Protein AF-A0A662UZA3-F1 (afdb_monomer_lite)

Foldseek 3Di:
DDPPPPPPPQFWKKKKWKFFDDPCLVVQLVVLCVVLVWDFPDKDWDDDPRMIIMITTTGHPDDSPCSQVSNCPRPGTDGMDIDTQLRCLLVVLVVCLVPLLCLLVVLVVDQLVSVLSSVVNHDLVSCLSNLVNDDLCRNLNNLLVHDLVVLASNLVRDDLLSPLSSLVNDDLVSSVSSLVSHDPVSSVSNVVNHPPPSPDD

Secondary structure (DSSP, 8-state):
-----------EEEEEEEEE--TTHHHHHHHHHHHTT-EEEEEEEEEETTEEEEEEEEE-SS--TTHHHHHHTSTTEEEEEEEEGGGHHHHHHHHHHH-GGGHHHHHHHS-HHHHHHHHHHS-HHHHHHHHHHS-HHHHHHHHTTS-HHHHHHHHHHS-HHHHHHHHHTS-HHHHHHHHHHS-HHHHHHHHHHS-TTSS--

Radius of gyration: 20.27 Å; chains: 1; bounding box: 47×44×59 Å

pLDDT: mean 90.91, std 14.93, range [34.0, 98.56]

Structure (mmCIF, N/CA/C/O backbone):
data_AF-A0A662UZA3-F1
#
_entry.id   AF-A0A662UZA3-F1
#
loop_
_atom_site.group_PDB
_atom_site.id
_atom_site.type_symbol
_atom_site.label_atom_id
_atom_site.label_alt_id
_atom_site.label_comp_id
_atom_site.label_asym_id
_atom_site.label_entity_id
_atom_site.label_seq_id
_atom_site.pdbx_PDB_ins_code
_atom_site.Cartn_x
_atom_site.Cartn_y
_atom_site.Cartn_z
_atom_site.occupancy
_atom_site.B_iso_or_equiv
_atom_site.auth_seq_id
_atom_site.auth_comp_id
_atom_site.auth_asym_id
_atom_site.auth_atom_id
_atom_site.pdbx_PDB_model_num
ATOM 1 N N . MET A 1 1 ? -19.576 -32.100 -10.210 1.00 35.19 1 MET A N 1
ATOM 2 C CA . MET A 1 1 ? -20.139 -30.925 -9.508 1.00 35.19 1 MET A CA 1
ATOM 3 C C . MET A 1 1 ? -18.999 -30.091 -8.938 1.00 35.19 1 MET A C 1
ATOM 5 O O . MET A 1 1 ? -18.703 -30.190 -7.755 1.00 35.19 1 MET A O 1
ATOM 9 N N . SER A 1 2 ? -18.315 -29.324 -9.792 1.00 34.00 2 SER A N 1
ATOM 10 C CA . SER A 1 2 ? -17.293 -28.378 -9.337 1.00 34.00 2 SER A CA 1
ATOM 11 C C . SER A 1 2 ? -17.997 -27.067 -9.010 1.00 34.00 2 SER A C 1
ATOM 13 O O . SER A 1 2 ? -18.560 -26.431 -9.899 1.00 34.00 2 SER A O 1
ATOM 15 N N . ALA A 1 3 ? -18.056 -26.726 -7.724 1.00 36.00 3 ALA A N 1
ATOM 16 C CA . ALA A 1 3 ? -18.595 -25.458 -7.268 1.00 36.00 3 ALA A CA 1
ATOM 17 C C . ALA A 1 3 ? -17.627 -24.351 -7.692 1.00 36.00 3 ALA A C 1
ATOM 19 O O . ALA A 1 3 ? -16.611 -24.100 -7.044 1.00 36.00 3 ALA A O 1
ATOM 20 N N . GLN A 1 4 ? -17.961 -23.700 -8.800 1.00 36.22 4 GLN A N 1
ATOM 21 C CA . GLN A 1 4 ? -17.443 -22.397 -9.171 1.00 36.22 4 GLN A CA 1
ATOM 22 C C . GLN A 1 4 ? -17.918 -21.425 -8.089 1.00 36.22 4 GLN A C 1
ATOM 24 O O . GLN A 1 4 ? -19.009 -20.868 -8.166 1.00 36.22 4 GLN A O 1
ATOM 29 N N . ARG A 1 5 ? -17.137 -21.319 -7.006 1.00 34.56 5 ARG A N 1
ATOM 30 C CA . ARG A 1 5 ? -17.284 -20.256 -6.015 1.00 34.56 5 ARG A CA 1
ATOM 31 C C . ARG A 1 5 ? -17.040 -18.962 -6.769 1.00 34.56 5 ARG A C 1
ATOM 33 O O . ARG A 1 5 ? -15.898 -18.592 -7.027 1.00 34.56 5 ARG A O 1
ATOM 40 N N . SER A 1 6 ? -18.129 -18.327 -7.171 1.00 34.41 6 SER A N 1
ATOM 41 C CA . SER A 1 6 ? -18.184 -16.929 -7.548 1.00 34.41 6 SER A CA 1
ATOM 42 C C . SER A 1 6 ? -17.396 -16.173 -6.482 1.00 34.41 6 SER A C 1
ATOM 44 O O . SER A 1 6 ? -17.823 -16.104 -5.330 1.00 34.41 6 SER A O 1
ATOM 46 N N . ARG A 1 7 ? -16.199 -15.689 -6.831 1.00 37.34 7 ARG A N 1
ATOM 47 C CA . ARG A 1 7 ? -15.510 -14.675 -6.038 1.00 37.34 7 ARG A CA 1
ATOM 48 C C . ARG A 1 7 ? -16.437 -13.469 -6.067 1.00 37.34 7 ARG A C 1
ATOM 50 O O . ARG A 1 7 ? -16.430 -12.708 -7.028 1.00 37.34 7 ARG A O 1
ATOM 57 N N . VAL A 1 8 ? -17.287 -13.345 -5.052 1.00 41.88 8 VAL A N 1
ATOM 58 C CA . VAL A 1 8 ? -17.746 -12.029 -4.622 1.00 41.88 8 VAL A CA 1
ATOM 59 C C . VAL A 1 8 ? -16.452 -11.242 -4.460 1.00 41.88 8 VAL A C 1
ATOM 61 O O . VAL A 1 8 ? -15.553 -11.708 -3.760 1.00 41.88 8 VAL A O 1
ATOM 64 N N . LEU A 1 9 ? -16.287 -10.172 -5.236 1.00 44.41 9 LEU A N 1
ATOM 65 C CA . LEU A 1 9 ? -15.156 -9.263 -5.092 1.00 44.41 9 LEU A CA 1
ATOM 66 C C . LEU A 1 9 ? -15.134 -8.869 -3.614 1.00 44.41 9 LEU A C 1
ATOM 68 O O . LEU A 1 9 ? -16.062 -8.201 -3.167 1.00 44.41 9 LEU A O 1
ATOM 72 N N . SER A 1 10 ? -14.175 -9.382 -2.839 1.00 51.41 10 SER A N 1
ATOM 73 C CA . SER A 1 10 ? -14.043 -9.022 -1.430 1.00 51.41 10 SER A CA 1
ATOM 74 C C . SER A 1 10 ? -13.838 -7.514 -1.384 1.00 51.41 10 SER A C 1
ATOM 76 O O . SER A 1 10 ? -12.816 -7.010 -1.850 1.00 51.41 10 SER A O 1
ATOM 78 N N . VAL A 1 11 ? -14.850 -6.785 -0.919 1.00 67.06 11 VAL A N 1
ATOM 79 C CA . VAL A 1 11 ? -14.777 -5.335 -0.774 1.00 67.06 11 VAL A CA 1
ATOM 80 C C . VAL A 1 11 ? -14.027 -5.087 0.524 1.00 67.06 11 VAL A C 1
ATOM 82 O O . VAL A 1 11 ? -14.607 -5.135 1.606 1.00 67.06 11 VAL A O 1
ATOM 85 N N . TYR A 1 12 ? -12.719 -4.873 0.419 1.00 87.38 12 TYR A N 1
ATOM 86 C CA . TYR A 1 12 ? -11.931 -4.432 1.559 1.00 87.38 12 TYR A CA 1
ATOM 87 C C . TYR A 1 12 ? -12.336 -3.007 1.940 1.00 87.38 12 TYR A C 1
ATOM 89 O O . TYR A 1 12 ? -12.462 -2.128 1.084 1.00 87.38 12 TYR A O 1
ATOM 97 N N . ILE A 1 13 ? -12.527 -2.788 3.236 1.00 92.00 13 ILE A N 1
ATOM 98 C CA . ILE A 1 13 ? -12.872 -1.492 3.813 1.00 92.00 13 ILE A CA 1
ATOM 99 C C . ILE A 1 13 ? -11.686 -1.018 4.642 1.00 92.00 13 ILE A C 1
ATOM 101 O O . ILE A 1 13 ? -11.171 -1.753 5.488 1.00 92.00 13 ILE A O 1
ATOM 105 N N . ALA A 1 14 ? -11.243 0.206 4.376 1.00 94.94 14 ALA A N 1
ATOM 106 C CA . ALA A 1 14 ? -10.257 0.896 5.185 1.00 94.94 14 ALA A CA 1
ATOM 107 C C . ALA A 1 14 ? -10.983 1.625 6.319 1.00 94.94 14 ALA A C 1
ATOM 109 O O . ALA A 1 14 ? -11.805 2.503 6.071 1.00 94.94 14 ALA A O 1
ATOM 110 N N . LEU A 1 15 ? -10.681 1.246 7.556 1.00 96.62 15 LEU A N 1
ATOM 111 C CA . LEU A 1 15 ? -11.154 1.926 8.753 1.00 96.62 15 LEU A CA 1
ATOM 112 C C . LEU A 1 15 ? -9.986 2.670 9.375 1.00 96.62 15 LEU A C 1
ATOM 114 O O . LEU A 1 15 ? -9.016 2.049 9.811 1.00 96.62 15 LEU A O 1
ATOM 118 N N . LEU A 1 16 ? -10.092 3.982 9.452 1.00 97.44 16 LEU A N 1
ATOM 119 C CA . LEU A 1 16 ? -9.174 4.796 10.223 1.00 97.44 16 LEU A CA 1
ATOM 120 C C . LEU A 1 16 ? -9.843 5.144 11.543 1.00 97.44 16 LEU A C 1
ATOM 122 O O . LEU A 1 16 ? -10.958 5.643 11.564 1.00 97.44 16 LEU A O 1
ATOM 126 N N . VAL A 1 17 ? -9.163 4.867 12.646 1.00 98.06 17 VAL A N 1
ATOM 127 C CA . VAL A 1 17 ? -9.638 5.175 13.992 1.00 98.06 17 VAL A CA 1
ATOM 128 C C . VAL A 1 17 ? -8.589 6.026 14.683 1.00 98.06 17 VAL A C 1
ATOM 130 O O . VAL A 1 17 ? -7.435 5.602 14.821 1.00 98.06 17 VAL A O 1
ATOM 133 N N . ARG A 1 18 ? -8.988 7.212 15.145 1.00 98.06 18 ARG A N 1
ATOM 134 C CA . ARG A 1 18 ? -8.138 8.095 15.947 1.00 98.06 18 ARG A CA 1
ATOM 135 C C . ARG A 1 18 ? -8.782 8.425 17.282 1.00 98.06 18 ARG A C 1
ATOM 137 O O . ARG A 1 18 ? -10.003 8.450 17.429 1.00 98.06 18 ARG A O 1
ATOM 144 N N . GLY A 1 19 ? -7.941 8.700 18.269 1.00 97.62 19 GLY A N 1
ATOM 145 C CA . GLY A 1 19 ? -8.413 9.165 19.562 1.00 97.62 19 GLY A CA 1
ATOM 146 C C . GLY A 1 19 ? -7.329 9.192 20.623 1.00 97.62 19 GLY A C 1
ATOM 147 O O . GLY A 1 19 ? -6.137 9.209 20.317 1.00 97.62 19 GLY A O 1
ATOM 148 N N . ARG A 1 20 ? -7.747 9.211 21.884 1.00 97.62 20 ARG A N 1
ATOM 149 C CA . ARG A 1 20 ? -6.859 9.261 23.043 1.00 97.62 20 ARG A CA 1
ATOM 150 C C . ARG A 1 20 ? -6.205 7.902 23.262 1.00 97.62 20 ARG A C 1
ATOM 152 O O . ARG A 1 20 ? -6.898 6.904 23.463 1.00 97.62 20 ARG A O 1
ATOM 159 N N . ASP A 1 21 ? -4.877 7.868 23.266 1.00 97.12 21 ASP A N 1
ATOM 160 C CA . ASP A 1 21 ? -4.135 6.642 23.533 1.00 97.12 21 ASP A CA 1
ATOM 161 C C . ASP A 1 21 ? -4.395 6.163 24.967 1.00 97.12 21 ASP A C 1
ATOM 163 O O . ASP A 1 21 ? -4.295 6.923 25.937 1.00 97.12 21 ASP A O 1
ATOM 167 N N . ARG A 1 22 ? -4.774 4.890 25.098 1.00 96.75 22 ARG A N 1
ATOM 168 C CA . ARG A 1 22 ? -5.009 4.245 26.390 1.00 96.75 22 ARG A CA 1
ATOM 169 C C . ARG A 1 22 ? -4.784 2.736 26.311 1.00 96.75 22 ARG A C 1
ATOM 171 O O . ARG A 1 22 ? -5.049 2.118 25.273 1.00 96.75 22 ARG A O 1
ATOM 178 N N . PRO A 1 23 ? -4.417 2.096 27.437 1.00 96.31 23 PRO A N 1
ATOM 179 C CA . PRO A 1 23 ? -4.373 0.645 27.518 1.00 96.31 23 PRO A CA 1
ATOM 180 C C . PRO A 1 23 ? -5.688 0.006 27.053 1.00 96.31 23 PRO A C 1
ATOM 182 O O . PRO A 1 23 ? -6.780 0.375 27.493 1.00 96.31 23 PRO A O 1
ATOM 185 N N . GLY A 1 24 ? -5.573 -0.967 26.149 1.00 95.69 24 GLY A N 1
ATOM 186 C CA . GLY A 1 24 ? -6.705 -1.734 25.632 1.00 95.69 24 GLY A CA 1
ATOM 187 C C . GLY A 1 24 ? -7.468 -1.099 24.468 1.00 95.69 24 GLY A C 1
ATOM 188 O O . GLY A 1 24 ? -8.308 -1.797 23.913 1.00 95.69 24 GLY A O 1
ATOM 189 N N . LEU A 1 25 ? -7.164 0.135 24.038 1.00 97.06 25 LEU A N 1
ATOM 190 C CA . LEU A 1 25 ? -7.885 0.784 22.930 1.00 97.06 25 LEU A CA 1
ATOM 191 C C . LEU A 1 25 ? -7.907 -0.083 21.661 1.00 97.06 25 LEU A C 1
ATOM 193 O O . LEU A 1 25 ? -8.978 -0.408 21.159 1.00 97.06 25 LEU A O 1
ATOM 197 N N . LEU A 1 26 ? -6.734 -0.524 21.190 1.00 96.56 26 LEU A N 1
ATOM 198 C CA . LEU A 1 26 ? -6.617 -1.375 19.999 1.00 96.56 26 LEU A CA 1
ATOM 199 C C . LEU A 1 26 ? -7.430 -2.673 20.128 1.00 96.56 26 LEU A C 1
ATOM 201 O O . LEU A 1 26 ? -8.110 -3.075 19.188 1.00 96.56 26 LEU A O 1
ATOM 205 N N . ARG A 1 27 ? -7.399 -3.310 21.307 1.00 97.56 27 ARG A N 1
ATOM 206 C CA . ARG A 1 27 ? -8.184 -4.521 21.592 1.00 97.56 27 ARG A CA 1
ATOM 207 C C . ARG A 1 27 ? -9.680 -4.232 21.503 1.00 97.56 27 ARG A C 1
ATOM 209 O O . ARG A 1 27 ? -10.401 -4.996 20.870 1.00 97.56 27 ARG A O 1
ATOM 216 N N . ASP A 1 28 ? -10.137 -3.161 22.141 1.00 98.31 28 ASP A N 1
ATOM 217 C CA . ASP A 1 28 ? -11.557 -2.825 22.223 1.00 98.31 28 ASP A CA 1
ATOM 218 C C . ASP A 1 28 ? -12.108 -2.457 20.831 1.00 98.31 28 ASP A C 1
ATOM 220 O O . ASP A 1 28 ? -13.183 -2.924 20.454 1.00 98.31 28 ASP A O 1
ATOM 224 N N . VAL A 1 29 ? -11.338 -1.709 20.030 1.00 98.25 29 VAL A N 1
ATOM 225 C CA . VAL A 1 29 ? -11.649 -1.405 18.622 1.00 98.25 29 VAL A CA 1
ATOM 226 C C . VAL A 1 29 ? -11.704 -2.684 17.785 1.00 98.25 29 VAL A C 1
ATOM 228 O O . VAL A 1 29 ? -12.715 -2.945 17.134 1.00 98.25 29 VAL A O 1
ATOM 231 N N . ALA A 1 30 ? -10.670 -3.528 17.846 1.00 97.94 30 ALA A N 1
ATOM 232 C CA . ALA A 1 30 ? -10.631 -4.783 17.096 1.00 97.94 30 ALA A CA 1
ATOM 233 C C . ALA A 1 30 ? -11.797 -5.717 17.468 1.00 97.94 30 ALA A C 1
ATOM 235 O O . ALA A 1 30 ? -12.401 -6.341 16.596 1.00 97.94 30 ALA A O 1
ATOM 236 N N . GLN A 1 31 ? -12.173 -5.768 18.750 1.00 97.56 31 GLN A N 1
ATOM 237 C CA . GLN A 1 31 ? -13.325 -6.536 19.218 1.00 97.56 31 GLN A CA 1
ATOM 238 C C . GLN A 1 31 ? -14.647 -5.994 18.659 1.00 97.56 31 GLN A C 1
ATOM 240 O O . GLN A 1 31 ? -15.534 -6.785 18.332 1.00 97.56 31 GLN A O 1
ATOM 245 N N . ARG A 1 32 ? -14.803 -4.669 18.521 1.00 97.19 32 ARG A N 1
ATOM 246 C CA . ARG A 1 32 ? -15.988 -4.082 17.875 1.00 97.19 32 ARG A CA 1
ATOM 247 C C . ARG A 1 32 ? -16.046 -4.386 16.385 1.00 97.19 32 ARG A C 1
ATOM 249 O O . ARG A 1 32 ? -17.111 -4.780 15.924 1.00 97.19 32 ARG A O 1
ATOM 256 N N . ILE A 1 33 ? -14.925 -4.287 15.669 1.00 96.44 33 ILE A N 1
ATOM 257 C CA . ILE A 1 33 ? -14.844 -4.671 14.249 1.00 96.44 33 ILE A CA 1
ATOM 258 C C . ILE A 1 33 ? -15.263 -6.138 14.071 1.00 96.44 33 ILE A C 1
ATOM 260 O O . ILE A 1 33 ? -16.133 -6.439 13.254 1.00 96.44 33 ILE A O 1
ATOM 264 N N . ALA A 1 34 ? -14.718 -7.042 14.889 1.00 95.12 34 ALA A N 1
ATOM 265 C CA . ALA A 1 34 ? -15.086 -8.456 14.858 1.00 95.12 34 ALA A CA 1
ATOM 266 C C . ALA A 1 34 ? -16.569 -8.683 15.207 1.00 95.12 34 ALA A C 1
ATOM 268 O O . ALA A 1 34 ? -17.234 -9.513 14.591 1.00 95.12 34 ALA A O 1
ATOM 269 N N . GLY A 1 35 ? -17.114 -7.920 16.160 1.00 93.88 35 GLY A N 1
ATOM 270 C CA . GLY A 1 35 ? -18.534 -7.959 16.523 1.00 93.88 35 GLY A CA 1
ATOM 271 C C . GLY A 1 35 ? -19.481 -7.514 15.402 1.00 93.88 35 GLY A C 1
ATOM 272 O O . GLY A 1 35 ? -20.624 -7.959 15.368 1.00 93.88 35 GLY A O 1
ATOM 273 N N . LEU A 1 36 ? -19.000 -6.690 14.467 1.00 92.50 36 LEU A N 1
ATOM 274 C CA . LEU A 1 36 ? -19.703 -6.317 13.233 1.00 92.50 36 LEU A CA 1
ATOM 275 C C . LEU A 1 36 ? -19.558 -7.376 12.121 1.00 92.50 36 LEU A C 1
ATOM 277 O O . LEU A 1 36 ? -20.051 -7.178 11.015 1.00 92.50 36 LEU A O 1
ATOM 281 N N . GLY A 1 37 ? -18.879 -8.495 12.394 1.00 91.81 37 GLY A N 1
ATOM 282 C CA . GLY A 1 37 ? -18.609 -9.555 11.421 1.00 91.81 37 GLY A CA 1
ATOM 283 C C . GLY A 1 37 ? -17.406 -9.283 10.515 1.00 91.81 37 GLY A C 1
ATOM 284 O O . GLY A 1 37 ? -17.206 -10.020 9.552 1.00 91.81 37 GLY A O 1
ATOM 285 N N . GLY A 1 38 ? -16.613 -8.246 10.801 1.00 93.62 38 GLY A N 1
ATOM 286 C CA . GLY A 1 38 ? -15.423 -7.903 10.029 1.00 93.62 38 GLY A CA 1
ATOM 287 C C . GLY A 1 38 ? -14.235 -8.799 10.363 1.00 93.62 38 GLY A C 1
ATOM 288 O O . GLY A 1 38 ? -13.905 -9.006 11.533 1.00 93.62 38 GLY A O 1
ATOM 289 N N . ASN A 1 39 ? -13.551 -9.291 9.334 1.00 94.44 39 ASN A N 1
ATOM 290 C CA . ASN A 1 39 ? -12.270 -9.970 9.468 1.00 94.44 39 ASN A CA 1
ATOM 291 C C . ASN A 1 39 ? -11.132 -8.977 9.199 1.00 94.44 39 ASN A C 1
ATOM 293 O O . ASN A 1 39 ? -10.981 -8.489 8.080 1.00 94.44 39 ASN A O 1
ATOM 297 N N . ILE A 1 40 ? -10.329 -8.665 10.217 1.00 95.62 40 ILE A N 1
ATOM 298 C CA . ILE A 1 40 ? -9.196 -7.742 10.071 1.00 95.62 40 ILE A CA 1
ATOM 299 C C . ILE A 1 40 ? -8.088 -8.450 9.287 1.00 95.62 40 ILE A C 1
ATOM 301 O O . ILE A 1 40 ? -7.495 -9.415 9.763 1.00 95.62 40 ILE A O 1
ATOM 305 N N . VAL A 1 41 ? -7.811 -7.953 8.086 1.00 95.00 41 VAL A N 1
ATOM 306 C CA . VAL A 1 41 ? -6.799 -8.494 7.168 1.00 95.00 41 VAL A CA 1
ATOM 307 C C . VAL A 1 41 ? -5.443 -7.858 7.443 1.00 95.00 41 VAL A C 1
ATOM 309 O O . VAL A 1 41 ? -4.413 -8.524 7.398 1.00 95.00 41 VAL A O 1
ATOM 312 N N . PHE A 1 42 ? -5.451 -6.567 7.761 1.00 95.00 42 PHE A N 1
ATOM 313 C CA . PHE A 1 42 ? -4.266 -5.812 8.131 1.00 95.00 42 PHE A CA 1
ATOM 314 C C . PHE A 1 42 ? -4.631 -4.763 9.178 1.00 95.00 42 PHE A C 1
ATOM 316 O O . PHE A 1 42 ? -5.716 -4.184 9.131 1.00 95.00 42 PHE A O 1
ATOM 323 N N . ALA A 1 43 ? -3.720 -4.510 10.112 1.00 96.12 43 ALA A N 1
ATOM 324 C CA . ALA A 1 43 ? -3.841 -3.425 11.071 1.00 96.12 43 ALA A CA 1
ATOM 325 C C . ALA A 1 43 ? -2.471 -2.792 11.306 1.00 96.12 43 ALA A C 1
ATOM 327 O O . ALA A 1 43 ? -1.481 -3.496 11.511 1.00 96.12 43 ALA A O 1
ATOM 328 N N . LEU A 1 44 ? -2.433 -1.465 11.313 1.00 95.94 44 LEU A N 1
ATOM 329 C CA . LEU A 1 44 ? -1.257 -0.684 11.653 1.00 95.94 44 LEU A CA 1
ATOM 330 C C . LEU A 1 44 ? -1.668 0.425 12.609 1.00 95.94 44 LEU A C 1
ATOM 332 O O . LEU A 1 44 ? -2.497 1.268 12.274 1.00 95.94 44 LEU A O 1
ATOM 336 N N . SER A 1 45 ? -1.059 0.423 13.788 1.00 95.38 45 SER A N 1
ATOM 337 C CA . SER A 1 45 ? -1.359 1.367 14.856 1.00 95.38 45 SER A CA 1
ATOM 338 C C . SER A 1 45 ? -0.085 2.010 15.365 1.00 95.38 45 SER A C 1
ATOM 340 O O . SER A 1 45 ? 0.941 1.347 15.516 1.00 95.38 45 SER A O 1
ATOM 342 N N . TYR A 1 46 ? -0.170 3.292 15.685 1.00 94.38 46 TYR A N 1
ATOM 343 C CA . TYR A 1 46 ? 0.875 4.009 16.395 1.00 94.38 46 TYR A CA 1
ATOM 344 C C . TYR A 1 46 ? 0.263 5.026 17.350 1.00 94.38 46 TYR A C 1
ATOM 346 O O . TYR A 1 46 ? -0.883 5.447 17.181 1.00 94.38 46 TYR A O 1
ATOM 354 N N . ALA A 1 47 ? 1.043 5.405 18.357 1.00 94.75 47 ALA A N 1
ATOM 355 C CA . ALA A 1 47 ? 0.690 6.450 19.298 1.00 94.75 47 ALA A CA 1
ATOM 356 C C . ALA A 1 47 ? 1.755 7.548 19.278 1.00 94.75 47 ALA A C 1
ATOM 358 O O . ALA A 1 47 ? 2.952 7.266 19.205 1.00 94.75 47 ALA A O 1
ATOM 359 N N . GLU A 1 48 ? 1.311 8.796 19.329 1.00 94.06 48 GLU A N 1
ATOM 360 C CA . GLU A 1 48 ? 2.153 9.986 19.343 1.00 94.06 48 GLU A CA 1
ATOM 361 C C . GLU A 1 48 ? 1.462 11.049 20.198 1.00 94.06 48 GLU A C 1
ATOM 363 O O . GLU A 1 48 ? 0.262 11.274 20.061 1.00 94.06 48 GLU A O 1
ATOM 368 N N . GLU A 1 49 ? 2.198 11.646 21.139 1.00 93.94 49 GLU A N 1
ATOM 369 C CA . GLU A 1 49 ? 1.688 12.712 22.022 1.00 93.94 49 GLU A CA 1
ATOM 370 C C . GLU A 1 49 ? 0.366 12.362 22.744 1.00 93.94 49 GLU A C 1
ATOM 372 O O . GLU A 1 49 ? -0.517 13.196 22.931 1.00 93.94 49 GLU A O 1
ATOM 377 N N . GLY A 1 50 ? 0.212 11.099 23.161 1.00 95.00 50 GLY A N 1
ATOM 378 C CA . GLY A 1 50 ? -0.992 10.621 23.853 1.00 95.00 50 GLY A CA 1
ATOM 379 C C . GLY A 1 50 ? -2.213 10.436 22.945 1.00 95.00 50 GLY A C 1
ATOM 380 O O . GLY A 1 50 ? -3.317 10.221 23.447 1.00 95.00 50 GLY A O 1
ATOM 381 N N . ARG A 1 51 ? -2.036 10.496 21.621 1.00 96.75 51 ARG A N 1
ATOM 382 C CA . ARG A 1 51 ? -3.058 10.169 20.623 1.00 96.75 51 ARG A CA 1
ATOM 383 C C . ARG A 1 51 ? -2.689 8.891 19.889 1.00 96.75 51 ARG A C 1
ATOM 385 O O . ARG A 1 51 ? -1.551 8.728 19.463 1.00 96.75 51 ARG A O 1
ATOM 392 N N . ALA A 1 52 ? -3.657 8.005 19.711 1.00 96.94 52 ALA A N 1
ATOM 393 C CA . ALA A 1 52 ? -3.519 6.804 18.904 1.00 96.94 52 ALA A CA 1
ATOM 394 C C . ALA A 1 52 ? -4.131 7.031 17.517 1.00 96.94 52 ALA A C 1
ATOM 396 O O . ALA A 1 52 ? -5.199 7.631 17.397 1.00 96.94 52 ALA A O 1
ATOM 397 N N . SER A 1 53 ? -3.468 6.524 16.481 1.00 97.56 53 SER A N 1
ATOM 398 C CA . SER A 1 53 ? -3.987 6.432 15.113 1.00 97.56 53 SER A CA 1
ATOM 399 C C . SER A 1 53 ? -3.837 4.998 14.631 1.00 97.56 53 SER A C 1
ATOM 401 O O . SER A 1 53 ? -2.756 4.415 14.730 1.00 97.56 53 SER A O 1
ATOM 403 N N . SER A 1 54 ? -4.930 4.409 14.157 1.00 97.75 54 SER A N 1
ATOM 404 C CA . SER A 1 54 ? -4.973 3.020 13.706 1.00 97.75 54 SER A CA 1
ATOM 405 C C . SER A 1 54 ? -5.678 2.916 12.367 1.00 97.75 54 SER A C 1
ATOM 407 O O . SER A 1 54 ? -6.833 3.309 12.256 1.00 97.75 54 SER A O 1
ATOM 409 N N . LEU A 1 55 ? -4.998 2.347 11.379 1.00 97.75 55 LEU A N 1
ATOM 410 C CA . LEU A 1 55 ? -5.596 1.932 10.120 1.00 97.75 55 LEU A CA 1
ATOM 411 C C . LEU A 1 55 ? -5.857 0.432 10.174 1.00 97.75 55 LEU A C 1
ATOM 413 O O . LEU A 1 55 ? -4.941 -0.354 10.421 1.00 97.75 55 LEU A O 1
ATOM 417 N N . PHE A 1 56 ? -7.087 0.039 9.883 1.00 97.38 56 PHE A N 1
ATOM 418 C CA . PHE A 1 56 ? -7.484 -1.344 9.677 1.00 97.38 56 PHE A CA 1
ATOM 419 C C . PHE A 1 56 ? -7.921 -1.519 8.232 1.00 97.38 56 PHE A C 1
ATOM 421 O O . PHE A 1 56 ? -8.685 -0.714 7.708 1.00 97.38 56 PHE A O 1
ATOM 428 N N . ILE A 1 57 ? -7.477 -2.597 7.598 1.00 95.44 57 ILE A N 1
ATOM 429 C CA . ILE A 1 57 ? -8.064 -3.080 6.353 1.00 95.44 57 ILE A CA 1
ATOM 430 C C . ILE A 1 57 ? -8.859 -4.322 6.706 1.00 95.44 57 ILE A C 1
ATOM 432 O O . ILE A 1 57 ? -8.310 -5.300 7.220 1.00 95.44 57 ILE A O 1
ATOM 436 N N . VAL A 1 58 ? -10.162 -4.254 6.478 1.00 95.19 58 VAL A N 1
ATOM 437 C CA . VAL A 1 58 ? -11.119 -5.240 6.966 1.00 95.19 58 VAL A CA 1
ATOM 438 C C . VAL A 1 58 ? -11.880 -5.826 5.791 1.00 95.19 58 VAL A C 1
ATOM 440 O O . VAL A 1 58 ? -12.390 -5.096 4.945 1.00 95.19 58 VAL A O 1
ATOM 443 N N . ASP A 1 59 ? -11.952 -7.150 5.747 1.00 92.69 59 ASP A N 1
ATOM 444 C CA . ASP A 1 59 ? -12.857 -7.877 4.866 1.00 92.69 59 ASP A CA 1
ATOM 445 C C . ASP A 1 59 ? -14.200 -8.031 5.578 1.00 92.69 59 ASP A C 1
ATOM 447 O O . ASP A 1 59 ? -14.285 -8.673 6.632 1.00 92.69 59 ASP A O 1
ATOM 451 N N . PHE A 1 60 ? -15.239 -7.411 5.028 1.00 88.94 60 PHE A N 1
ATOM 452 C CA . PHE A 1 60 ? -16.593 -7.546 5.538 1.00 88.94 60 PHE A CA 1
ATOM 453 C C . PHE A 1 60 ? -17.423 -8.431 4.599 1.00 88.94 60 PHE A C 1
ATOM 455 O O . PHE A 1 60 ? -17.504 -8.150 3.403 1.00 88.94 60 PHE A O 1
ATOM 462 N N . PRO A 1 61 ? -18.116 -9.463 5.121 1.00 81.50 61 PRO A N 1
ATOM 463 C CA . PRO A 1 61 ? -18.965 -10.328 4.298 1.00 81.50 61 PRO A CA 1
ATOM 464 C C . PRO A 1 61 ? -20.195 -9.596 3.732 1.00 81.50 61 PRO A C 1
ATOM 466 O O . PRO A 1 61 ? -20.808 -10.060 2.772 1.00 81.50 61 PRO A O 1
ATOM 469 N N . SER A 1 62 ? -20.568 -8.466 4.334 1.00 79.12 62 SER A N 1
ATOM 470 C CA . SER A 1 62 ? -21.656 -7.580 3.920 1.00 79.12 62 SER A CA 1
ATOM 471 C C . SER A 1 62 ? -21.342 -6.143 4.324 1.00 79.12 62 SER A C 1
ATOM 473 O O . SER A 1 62 ? -20.566 -5.934 5.249 1.00 79.12 62 SER A O 1
ATOM 475 N N . GLU A 1 63 ? -21.986 -5.162 3.691 1.00 81.00 63 GLU A N 1
ATOM 476 C CA . GLU A 1 63 ? -21.817 -3.739 4.022 1.00 81.00 63 GLU A CA 1
ATOM 477 C C . GLU A 1 63 ? -21.921 -3.485 5.545 1.00 81.00 63 GLU A C 1
ATOM 479 O O . GLU A 1 63 ? -22.923 -3.878 6.157 1.00 81.00 63 GLU A O 1
ATOM 484 N N . PRO A 1 64 ? -20.920 -2.840 6.173 1.00 82.75 64 PRO A N 1
ATOM 485 C CA . PRO A 1 64 ? -20.875 -2.670 7.619 1.00 82.75 64 PRO A CA 1
ATOM 486 C C . PRO A 1 64 ? -21.659 -1.422 8.050 1.00 82.75 64 PRO A C 1
ATOM 488 O O . PRO A 1 64 ? -21.104 -0.449 8.563 1.00 82.75 64 PRO A O 1
ATOM 491 N N . TRP A 1 65 ? -22.974 -1.439 7.822 1.00 82.19 65 TRP A N 1
ATOM 492 C CA . TRP A 1 65 ? -23.872 -0.339 8.179 1.00 82.19 65 TRP A CA 1
ATOM 493 C C . TRP A 1 65 ? -23.714 0.065 9.652 1.00 82.19 65 TRP A C 1
ATOM 495 O O . TRP A 1 65 ? -23.810 -0.773 10.549 1.00 82.19 65 TRP A O 1
ATOM 505 N N . GLY A 1 66 ? -23.480 1.357 9.899 1.00 87.88 66 GLY A N 1
ATOM 506 C CA . GLY A 1 66 ? -23.312 1.902 11.250 1.00 87.88 66 GLY A CA 1
ATOM 507 C C . GLY A 1 66 ? -21.968 1.577 11.914 1.00 87.88 66 GLY A C 1
ATOM 508 O O . GLY A 1 66 ? -21.824 1.807 13.114 1.00 87.88 66 GLY A O 1
ATOM 509 N N . ALA A 1 67 ? -20.976 1.055 11.179 1.00 91.50 67 ALA A N 1
ATOM 510 C CA . ALA A 1 67 ? -19.653 0.770 11.740 1.00 91.50 67 ALA A CA 1
ATOM 511 C C . ALA A 1 67 ? -19.015 1.995 12.397 1.00 91.50 67 ALA A C 1
ATOM 513 O O . ALA A 1 67 ? -18.504 1.886 13.508 1.00 91.50 67 ALA A O 1
ATOM 514 N N . GLU A 1 68 ? -19.105 3.155 11.749 1.00 95.00 68 GLU A N 1
ATOM 515 C CA . GLU A 1 68 ? -18.603 4.422 12.280 1.00 95.00 68 GLU A CA 1
ATOM 516 C C . GLU A 1 68 ? -19.199 4.728 13.663 1.00 95.00 68 GLU A C 1
ATOM 518 O O . GLU A 1 68 ? -18.477 4.860 14.648 1.00 95.00 68 GLU A O 1
ATOM 523 N N . GLU A 1 69 ? -20.529 4.713 13.774 1.00 96.00 69 GLU A N 1
ATOM 524 C CA . GLU A 1 69 ? -21.262 4.988 15.014 1.00 96.00 69 GLU A CA 1
ATOM 525 C C . GLU A 1 69 ? -20.933 3.985 16.128 1.00 96.00 69 GLU A C 1
ATOM 527 O O . GLU A 1 69 ? -20.851 4.347 17.305 1.00 96.00 69 GLU A O 1
ATOM 532 N N . VAL A 1 70 ? -20.757 2.708 15.779 1.00 95.25 70 VAL A N 1
ATOM 533 C CA . VAL A 1 70 ? -20.396 1.653 16.735 1.00 95.25 70 VAL A CA 1
ATOM 534 C C . VAL A 1 70 ? -18.964 1.831 17.235 1.00 95.25 70 VAL A C 1
ATOM 536 O O . VAL A 1 70 ? -18.709 1.630 18.426 1.00 95.25 70 VAL A O 1
ATOM 539 N N . LEU A 1 71 ? -18.040 2.214 16.356 1.00 97.31 71 LEU A N 1
ATOM 540 C CA . LEU A 1 71 ? -16.633 2.422 16.692 1.00 97.31 71 LEU A CA 1
ATOM 541 C C . LEU A 1 71 ? -16.420 3.714 17.487 1.00 97.31 71 LEU A C 1
ATOM 543 O O . LEU A 1 71 ? -15.679 3.691 18.467 1.00 97.31 71 LEU A O 1
ATOM 547 N N . LEU A 1 72 ? -17.147 4.788 17.168 1.00 97.88 72 LEU A N 1
ATOM 548 C CA . LEU A 1 72 ? -17.143 6.044 17.931 1.00 97.88 72 LEU A CA 1
ATOM 549 C C . LEU A 1 72 ? -17.615 5.872 19.385 1.00 97.88 72 LEU A C 1
ATOM 551 O O . LEU A 1 72 ? -17.287 6.680 20.247 1.00 97.88 72 LEU A O 1
ATOM 555 N N . ARG A 1 73 ? -18.375 4.813 19.695 1.00 97.50 73 ARG A N 1
ATOM 556 C CA . ARG A 1 73 ? -18.805 4.493 21.071 1.00 97.50 73 ARG A CA 1
ATOM 557 C C . ARG A 1 73 ? -17.743 3.767 21.898 1.00 97.50 73 ARG A C 1
ATOM 559 O O . ARG A 1 73 ? -17.976 3.503 23.079 1.00 97.50 73 ARG A O 1
ATOM 566 N N . VAL A 1 74 ? -16.614 3.381 21.306 1.00 98.00 74 VAL A N 1
ATOM 567 C CA . VAL A 1 74 ? -15.498 2.802 22.060 1.00 98.00 74 VAL A CA 1
ATOM 568 C C . VAL A 1 74 ? -14.838 3.913 22.869 1.00 98.00 74 VAL A C 1
ATOM 570 O O . VAL A 1 74 ? -14.416 4.919 22.312 1.00 98.00 74 VAL A O 1
ATOM 573 N N . ASP A 1 75 ? -14.722 3.730 24.187 1.00 97.69 75 ASP A N 1
ATOM 574 C CA . ASP A 1 75 ? -14.061 4.719 25.045 1.00 97.69 75 ASP A CA 1
ATOM 575 C C . ASP A 1 75 ? -12.660 5.057 24.510 1.00 97.69 75 ASP A C 1
ATOM 577 O O . ASP A 1 75 ? -11.873 4.162 24.205 1.00 97.69 75 ASP A O 1
ATOM 581 N N . GLY A 1 76 ? -12.343 6.344 24.412 1.00 96.69 76 GLY A N 1
ATOM 582 C CA . GLY A 1 76 ? -11.076 6.836 23.873 1.00 96.69 76 GLY A CA 1
ATOM 583 C C . GLY A 1 76 ? -11.035 7.011 22.354 1.00 96.69 76 GLY A C 1
ATOM 584 O O . GLY A 1 76 ? -10.108 7.664 21.892 1.00 96.69 76 GLY A O 1
ATOM 585 N N . VAL A 1 77 ? -12.010 6.511 21.586 1.00 98.31 77 VAL A N 1
ATOM 586 C CA . VAL A 1 77 ? -12.151 6.851 20.159 1.00 98.31 77 VAL A CA 1
ATOM 587 C C . VAL A 1 77 ? -12.793 8.230 20.024 1.00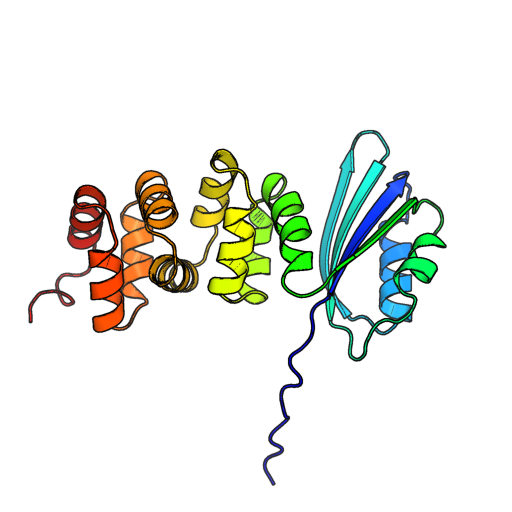 98.31 77 VAL A C 1
ATOM 589 O O . VAL A 1 77 ? -13.744 8.553 20.732 1.00 98.31 77 VAL A O 1
ATOM 592 N N . GLU A 1 78 ? -12.252 9.049 19.128 1.00 97.94 78 GLU A N 1
ATOM 593 C CA . GLU A 1 78 ? -12.706 10.425 18.888 1.00 97.94 78 GLU A CA 1
ATOM 594 C C . GLU A 1 78 ? -13.102 10.656 17.425 1.00 97.94 78 GLU A C 1
ATOM 596 O O . GLU A 1 78 ? -13.951 11.498 17.152 1.00 97.94 78 GLU A O 1
ATOM 601 N N . GLU A 1 79 ? -12.516 9.901 16.496 1.00 97.62 79 GLU A N 1
ATOM 602 C CA . GLU A 1 79 ? -12.728 10.029 15.054 1.00 97.62 79 GLU A CA 1
ATOM 603 C C . GLU A 1 79 ? -12.669 8.643 14.407 1.00 97.62 79 GLU A C 1
ATOM 605 O O . GLU A 1 79 ? -11.837 7.804 14.783 1.00 97.62 79 GLU A O 1
ATOM 610 N N . VAL A 1 80 ? -13.563 8.407 13.447 1.00 97.50 80 VAL A N 1
ATOM 611 C CA . VAL A 1 80 ? -13.608 7.183 12.651 1.00 97.50 80 VAL A CA 1
ATOM 612 C C . VAL A 1 80 ? -13.912 7.549 11.204 1.00 97.50 80 VAL A C 1
ATOM 614 O O . VAL A 1 80 ? -14.971 8.104 10.944 1.00 97.50 80 VAL A O 1
ATOM 617 N N . ASP A 1 81 ? -13.035 7.167 10.277 1.00 95.56 81 ASP A N 1
ATOM 618 C CA . ASP A 1 81 ? -13.326 7.216 8.843 1.00 95.56 81 ASP A CA 1
ATOM 619 C C . ASP A 1 81 ? -13.520 5.798 8.307 1.00 95.56 81 ASP A C 1
ATOM 621 O O . ASP A 1 81 ? -12.743 4.885 8.609 1.00 95.56 81 ASP A O 1
ATOM 625 N N . VAL A 1 82 ? -14.559 5.616 7.492 1.00 94.00 82 VAL A N 1
ATOM 626 C CA . VAL A 1 82 ? -14.904 4.342 6.854 1.00 94.00 82 VAL A CA 1
ATOM 627 C C . VAL A 1 82 ? -14.877 4.530 5.348 1.00 94.00 82 VAL A C 1
ATOM 629 O O . VAL A 1 82 ? -15.823 5.051 4.760 1.00 94.00 82 VAL A O 1
ATOM 632 N N . GLU A 1 83 ? -13.797 4.087 4.713 1.00 92.62 83 GLU A N 1
ATOM 633 C CA . GLU A 1 83 ? -13.567 4.328 3.293 1.00 92.62 83 GLU A CA 1
ATOM 634 C C . GLU A 1 83 ? -13.395 3.043 2.488 1.00 92.62 83 GLU A C 1
ATOM 636 O O . GLU A 1 83 ? -12.957 1.999 2.977 1.00 92.62 83 GLU A O 1
ATOM 641 N N . ARG A 1 84 ? -13.749 3.129 1.205 1.00 87.50 84 ARG A N 1
ATOM 642 C CA . ARG A 1 84 ? -13.692 2.013 0.255 1.00 87.50 84 ARG A CA 1
ATOM 643 C C . ARG A 1 84 ? -13.293 2.475 -1.135 1.00 87.50 84 ARG A C 1
ATOM 645 O O . ARG A 1 84 ? -13.538 3.626 -1.506 1.00 87.50 84 ARG A O 1
ATOM 652 N N . GLY A 1 85 ? -12.742 1.542 -1.912 1.00 85.69 85 GLY A N 1
ATOM 653 C CA . GLY A 1 85 ? -12.282 1.804 -3.276 1.00 85.69 85 GLY A CA 1
ATOM 654 C C . GLY A 1 85 ? -11.373 3.031 -3.322 1.00 85.69 85 GLY A C 1
ATOM 655 O O . GLY A 1 85 ? -10.548 3.230 -2.432 1.00 85.69 85 GLY A O 1
ATOM 656 N N . GLU A 1 86 ? -11.598 3.903 -4.302 1.00 86.62 86 GLU A N 1
ATOM 657 C CA . GLU A 1 86 ? -10.757 5.081 -4.539 1.00 86.62 86 GLU A CA 1
ATOM 658 C C . GLU A 1 86 ? -10.629 6.038 -3.348 1.00 86.62 86 GLU A C 1
ATOM 660 O O . GLU A 1 86 ? -9.599 6.696 -3.182 1.00 86.62 86 GLU A O 1
ATOM 665 N N . LYS A 1 87 ? -11.649 6.116 -2.487 1.00 88.06 87 LYS A N 1
ATOM 666 C CA . LYS A 1 87 ? -11.600 6.996 -1.314 1.00 88.06 87 LYS A CA 1
ATOM 667 C C . LYS A 1 87 ? -10.620 6.500 -0.250 1.00 88.06 87 LYS A C 1
ATOM 669 O O . LYS A 1 87 ? -10.008 7.310 0.442 1.00 88.06 87 LYS A O 1
ATOM 674 N N . ALA A 1 88 ? -10.401 5.186 -0.168 1.00 93.38 88 ALA A N 1
ATOM 675 C CA . ALA A 1 88 ? -9.449 4.597 0.770 1.00 93.38 88 ALA A CA 1
ATOM 676 C C . ALA A 1 88 ? -7.988 4.934 0.419 1.00 93.38 88 ALA A C 1
ATOM 678 O O . ALA A 1 88 ? -7.111 4.859 1.280 1.00 93.38 88 ALA A O 1
ATOM 679 N N . TYR A 1 89 ? -7.704 5.348 -0.822 1.00 94.94 89 TYR A N 1
ATOM 680 C CA . TYR A 1 89 ? -6.334 5.584 -1.287 1.00 94.94 89 TYR A CA 1
ATOM 681 C C . TYR A 1 89 ? -5.642 6.730 -0.551 1.00 94.94 89 TYR A C 1
ATOM 683 O O . TYR A 1 89 ? -4.435 6.664 -0.320 1.00 94.94 89 TYR A O 1
ATOM 691 N N . SER A 1 90 ? -6.395 7.746 -0.124 1.00 94.75 90 SER A N 1
ATOM 692 C CA . SER A 1 90 ? -5.860 8.831 0.705 1.00 94.75 90 SER A CA 1
ATOM 693 C C . SER A 1 90 ? -5.403 8.324 2.076 1.00 94.75 90 SER A C 1
ATOM 695 O O . SER A 1 90 ? -4.332 8.711 2.538 1.00 94.75 90 SER A O 1
ATOM 697 N N . LEU A 1 91 ? -6.152 7.395 2.682 1.00 95.56 91 LEU A N 1
ATOM 698 C CA . LEU A 1 91 ? -5.789 6.776 3.962 1.00 95.56 91 LEU A CA 1
ATOM 699 C C . LEU A 1 91 ? -4.537 5.902 3.824 1.00 95.56 91 LEU A C 1
ATOM 701 O O . LEU A 1 91 ? -3.632 5.956 4.655 1.00 95.56 91 LEU A O 1
ATOM 705 N N . TYR A 1 92 ? -4.448 5.123 2.743 1.00 96.62 92 TYR A N 1
ATOM 706 C CA . TYR A 1 92 ? -3.257 4.320 2.462 1.00 96.62 92 TYR A CA 1
ATOM 707 C C . TYR A 1 92 ? -2.020 5.189 2.242 1.00 96.62 92 TYR A C 1
ATOM 709 O O . TYR A 1 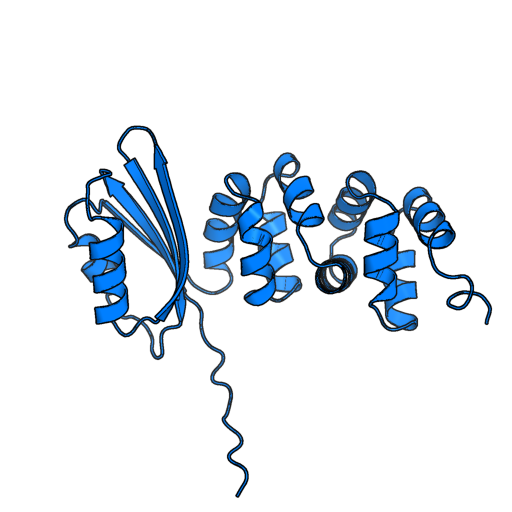92 ? -0.959 4.876 2.780 1.00 96.62 92 TYR A O 1
ATOM 717 N N . ALA A 1 93 ? -2.151 6.289 1.496 1.00 97.12 93 ALA A N 1
ATOM 718 C CA . ALA A 1 93 ? -1.054 7.220 1.257 1.00 97.12 93 ALA A CA 1
ATOM 719 C C . ALA A 1 93 ? -0.576 7.878 2.562 1.00 97.12 93 ALA A C 1
ATOM 721 O O . ALA A 1 93 ? 0.631 7.960 2.792 1.00 97.12 93 ALA A O 1
ATOM 722 N N . GLU A 1 94 ? -1.500 8.282 3.439 1.00 95.81 94 GLU A N 1
ATOM 723 C CA . GLU A 1 94 ? -1.170 8.837 4.756 1.00 95.81 94 GLU A CA 1
ATOM 724 C C . GLU A 1 94 ? -0.320 7.859 5.581 1.00 95.81 94 GLU A C 1
ATOM 726 O O . GLU A 1 94 ? 0.763 8.209 6.058 1.00 95.81 94 GLU A O 1
ATOM 731 N N . PHE A 1 95 ? -0.764 6.605 5.704 1.00 96.62 95 PHE A N 1
ATOM 732 C CA . PHE A 1 95 ? -0.046 5.609 6.499 1.00 96.62 95 PHE A CA 1
ATOM 733 C C . PHE A 1 95 ? 1.268 5.178 5.846 1.00 96.62 95 PHE A C 1
ATOM 735 O O . PHE A 1 95 ? 2.262 5.006 6.554 1.00 96.62 95 PHE A O 1
ATOM 742 N N . LEU A 1 96 ? 1.327 5.070 4.515 1.00 97.06 96 LEU A N 1
ATOM 743 C CA . LEU A 1 96 ? 2.569 4.784 3.789 1.00 97.06 96 LEU A CA 1
ATOM 744 C C . LEU A 1 96 ? 3.621 5.879 3.971 1.00 97.06 96 LEU A C 1
ATOM 746 O O . LEU A 1 96 ? 4.806 5.560 4.079 1.00 97.06 96 LEU A O 1
ATOM 750 N N . ALA A 1 97 ? 3.213 7.150 4.041 1.00 96.56 97 ALA A N 1
ATOM 751 C CA . ALA A 1 97 ? 4.132 8.266 4.263 1.00 96.56 97 ALA A CA 1
ATOM 752 C C . ALA A 1 97 ? 4.913 8.125 5.577 1.00 96.56 97 ALA A C 1
ATOM 754 O O . ALA A 1 97 ? 6.069 8.555 5.658 1.00 96.56 97 ALA A O 1
ATOM 755 N N . ARG A 1 98 ? 4.292 7.511 6.591 1.00 95.19 98 ARG A N 1
ATOM 756 C CA . ARG A 1 98 ? 4.903 7.251 7.898 1.00 95.19 98 ARG A CA 1
ATOM 757 C C . ARG A 1 98 ? 5.539 5.864 7.994 1.00 95.19 98 ARG A C 1
ATOM 759 O O . ARG A 1 98 ? 6.600 5.724 8.599 1.00 95.19 98 ARG A O 1
ATOM 766 N N . TYR A 1 99 ? 4.929 4.856 7.376 1.00 96.94 99 TYR A N 1
ATOM 767 C CA . TYR A 1 99 ? 5.339 3.455 7.455 1.00 96.94 99 TYR A CA 1
ATOM 768 C C . TYR A 1 99 ? 5.425 2.811 6.066 1.00 96.94 99 TYR A C 1
ATOM 770 O O . TYR A 1 99 ? 4.567 2.004 5.698 1.00 96.94 99 TYR A O 1
ATOM 778 N N . PRO A 1 100 ? 6.506 3.064 5.305 1.00 97.12 100 PRO A N 1
ATOM 779 C CA . PRO A 1 100 ? 6.668 2.490 3.970 1.00 97.12 100 PRO A CA 1
ATOM 780 C C . PRO A 1 100 ? 6.632 0.960 3.949 1.00 97.12 100 PRO A C 1
ATOM 782 O O . PRO A 1 100 ? 6.227 0.377 2.948 1.00 97.12 100 PRO A O 1
ATOM 785 N N . ALA A 1 101 ? 6.999 0.299 5.055 1.00 95.81 101 ALA A N 1
ATOM 786 C CA . ALA A 1 101 ? 6.918 -1.156 5.218 1.00 95.81 101 ALA A CA 1
ATOM 787 C C . ALA A 1 101 ? 5.516 -1.724 4.932 1.00 95.81 101 ALA A C 1
ATOM 789 O O . ALA A 1 101 ? 5.408 -2.848 4.455 1.00 95.81 101 ALA A O 1
ATOM 790 N N . MET A 1 102 ? 4.453 -0.934 5.127 1.00 95.44 102 MET A N 1
ATOM 791 C CA . MET A 1 102 ? 3.079 -1.309 4.776 1.00 95.44 102 MET A CA 1
ATOM 792 C C . MET A 1 102 ? 2.909 -1.651 3.282 1.00 95.44 102 MET A C 1
ATOM 794 O O . MET A 1 102 ? 1.991 -2.388 2.921 1.00 95.44 102 MET A O 1
ATOM 798 N N . THR A 1 103 ? 3.822 -1.196 2.414 1.00 97.81 103 THR A N 1
ATOM 799 C CA . THR A 1 103 ? 3.850 -1.531 0.980 1.00 97.81 103 THR A CA 1
ATOM 800 C C . THR A 1 103 ? 3.722 -3.031 0.732 1.00 97.81 103 THR A C 1
ATOM 802 O O . THR A 1 103 ? 2.978 -3.430 -0.159 1.00 97.81 103 THR A O 1
ATOM 805 N N . THR A 1 104 ? 4.399 -3.872 1.524 1.00 95.44 104 THR A N 1
ATOM 806 C CA . THR A 1 104 ? 4.406 -5.331 1.314 1.00 95.44 104 THR A CA 1
ATOM 807 C C . THR A 1 104 ? 3.044 -5.979 1.539 1.00 95.44 104 THR A C 1
ATOM 809 O O . THR A 1 104 ? 2.779 -7.042 0.982 1.00 95.44 104 THR A O 1
ATOM 812 N N . GLU A 1 105 ? 2.185 -5.348 2.337 1.00 93.38 105 GLU A N 1
ATOM 813 C CA . GLU A 1 105 ? 0.815 -5.807 2.559 1.00 93.38 105 GLU A CA 1
ATOM 814 C C . GLU A 1 105 ? -0.137 -5.206 1.525 1.00 93.38 105 GLU A C 1
ATOM 816 O O . GLU A 1 105 ? -0.934 -5.931 0.934 1.00 93.38 105 GLU A O 1
ATOM 821 N N . LEU A 1 106 ? 0.001 -3.916 1.204 1.00 94.94 106 LEU A N 1
ATOM 822 C CA . LEU A 1 106 ? -0.853 -3.266 0.207 1.00 94.94 106 LEU A CA 1
ATOM 823 C C . LEU A 1 106 ? -0.701 -3.859 -1.198 1.00 94.94 106 LEU A C 1
ATOM 825 O O . LEU A 1 106 ? -1.704 -4.006 -1.888 1.00 94.94 106 LEU A O 1
ATOM 829 N N . VAL A 1 107 ? 0.497 -4.289 -1.609 1.00 96.00 107 VAL A N 1
ATOM 830 C CA . VAL A 1 107 ? 0.697 -4.953 -2.917 1.00 96.00 107 VAL A CA 1
ATOM 831 C C . VAL A 1 107 ? -0.035 -6.299 -3.036 1.00 96.00 107 VAL A C 1
ATOM 833 O O . VAL A 1 107 ? -0.194 -6.818 -4.138 1.00 96.00 107 VAL A O 1
ATOM 836 N N . ARG A 1 108 ? -0.467 -6.896 -1.915 1.00 93.44 108 ARG A N 1
ATOM 837 C CA . ARG A 1 108 ? -1.284 -8.123 -1.904 1.00 93.44 108 ARG A CA 1
ATOM 838 C C . ARG A 1 108 ? -2.778 -7.833 -2.028 1.00 93.44 108 ARG A C 1
ATOM 840 O O . ARG A 1 108 ? -3.534 -8.738 -2.369 1.00 93.44 108 ARG A O 1
ATOM 847 N N . LEU A 1 109 ? -3.188 -6.607 -1.706 1.00 91.56 109 LEU A N 1
ATOM 848 C CA . LEU A 1 109 ? -4.586 -6.186 -1.619 1.00 91.56 109 LEU A CA 1
ATOM 849 C C . LEU A 1 109 ? -5.013 -5.344 -2.819 1.00 91.56 109 LEU A C 1
ATOM 851 O O . LEU A 1 109 ? -6.153 -5.452 -3.256 1.00 91.56 109 LEU A O 1
ATOM 855 N N . LEU A 1 110 ? -4.103 -4.521 -3.337 1.00 93.81 110 LEU A N 1
ATOM 856 C CA . LEU A 1 110 ? -4.353 -3.594 -4.431 1.00 93.81 110 LEU A CA 1
ATOM 857 C C . LEU A 1 110 ? -3.725 -4.110 -5.715 1.00 93.81 110 LEU A C 1
ATOM 859 O O . LEU A 1 110 ? -2.575 -4.569 -5.722 1.00 93.81 110 LEU A O 1
ATOM 863 N N . ASP A 1 111 ? -4.449 -3.977 -6.820 1.00 94.06 111 ASP A N 1
ATOM 864 C CA . ASP A 1 111 ? -3.832 -4.151 -8.122 1.00 94.06 111 ASP A CA 1
ATOM 865 C C . ASP A 1 111 ? -2.881 -2.973 -8.438 1.00 94.06 111 ASP A C 1
ATOM 867 O O . ASP A 1 111 ? -2.894 -1.946 -7.751 1.00 94.06 111 ASP A O 1
ATOM 871 N N . PRO A 1 112 ? -2.002 -3.103 -9.448 1.00 96.31 112 PRO A N 1
ATOM 872 C CA . PRO A 1 112 ? -1.045 -2.046 -9.748 1.00 96.31 112 PRO A CA 1
ATOM 873 C C . PRO A 1 112 ? -1.664 -0.701 -10.156 1.00 96.31 112 PRO A C 1
ATOM 875 O O . PRO A 1 112 ? -1.014 0.320 -9.952 1.00 96.31 112 PRO A O 1
ATOM 878 N N . ALA A 1 113 ? -2.869 -0.673 -10.735 1.00 94.50 113 ALA A N 1
ATOM 879 C CA . ALA A 1 113 ? -3.541 0.575 -11.098 1.00 94.50 113 ALA A CA 1
ATOM 880 C C . ALA A 1 113 ? -4.062 1.292 -9.843 1.00 94.50 113 ALA A C 1
ATOM 882 O O . ALA A 1 113 ? -3.805 2.481 -9.665 1.00 94.50 113 ALA A O 1
ATOM 883 N N . ASP A 1 114 ? -4.671 0.550 -8.920 1.00 95.44 114 ASP A N 1
ATOM 884 C CA . ASP A 1 114 ? -5.112 1.080 -7.628 1.00 95.44 114 ASP A CA 1
ATOM 885 C C . ASP A 1 114 ? -3.931 1.580 -6.784 1.00 95.44 114 ASP A C 1
ATOM 887 O O . ASP A 1 114 ? -3.993 2.629 -6.142 1.00 95.44 114 ASP A O 1
ATOM 891 N N . PHE A 1 115 ? -2.802 0.870 -6.805 1.00 97.25 115 PHE A N 1
ATOM 892 C CA . PHE A 1 115 ? -1.610 1.308 -6.078 1.00 97.25 115 PHE A CA 1
ATOM 893 C C . PHE A 1 115 ? -0.977 2.563 -6.701 1.00 97.25 115 PHE A C 1
ATOM 895 O O . PHE A 1 115 ? -0.457 3.408 -5.970 1.00 97.25 115 PHE A O 1
ATOM 902 N N . LEU A 1 116 ? -1.037 2.739 -8.028 1.00 97.38 116 LEU A N 1
ATOM 903 C CA . LEU A 1 116 ? -0.603 3.988 -8.669 1.00 97.38 116 LEU A CA 1
ATOM 904 C C . LEU A 1 116 ? -1.397 5.186 -8.151 1.00 97.38 116 LEU A C 1
ATOM 906 O O . LEU A 1 116 ? -0.806 6.223 -7.857 1.00 97.38 116 LEU A O 1
ATOM 910 N N . GLU A 1 117 ? -2.702 5.032 -7.950 1.00 96.75 117 GLU A N 1
ATOM 911 C CA . GLU A 1 117 ? -3.535 6.078 -7.359 1.00 96.75 117 GLU A CA 1
ATOM 912 C C . GLU A 1 117 ? -3.098 6.438 -5.928 1.00 96.75 117 GLU A C 1
ATOM 914 O O . GLU A 1 117 ? -3.065 7.618 -5.557 1.00 96.75 117 GLU A O 1
ATOM 919 N N . VAL A 1 118 ? -2.690 5.446 -5.131 1.00 97.56 118 VAL A N 1
ATOM 920 C CA . VAL A 1 118 ? -2.088 5.676 -3.806 1.00 97.56 118 VAL A CA 1
ATOM 921 C C . VAL A 1 118 ? -0.752 6.419 -3.931 1.00 97.56 118 VAL A C 1
ATOM 923 O O . VAL A 1 118 ? -0.513 7.391 -3.212 1.00 97.56 118 VAL A O 1
ATOM 926 N N . LEU A 1 119 ? 0.116 6.015 -4.864 1.00 97.50 119 LEU A N 1
ATOM 927 C CA . LEU A 1 119 ? 1.410 6.667 -5.099 1.00 97.50 119 LEU A CA 1
ATOM 928 C C . LEU A 1 119 ? 1.262 8.124 -5.538 1.00 97.50 119 LEU A C 1
ATOM 930 O O . LEU A 1 119 ? 2.007 8.974 -5.053 1.00 97.50 119 LEU A O 1
ATOM 934 N N . ILE A 1 120 ? 0.308 8.431 -6.419 1.00 96.12 120 ILE A N 1
ATOM 935 C CA . ILE A 1 120 ? 0.048 9.795 -6.902 1.00 96.12 120 ILE A CA 1
ATOM 936 C C . ILE A 1 120 ? -0.298 10.727 -5.733 1.00 96.12 120 ILE A C 1
ATOM 938 O O . ILE A 1 120 ? 0.161 11.870 -5.709 1.00 96.12 120 ILE A O 1
ATOM 942 N N . ARG A 1 121 ? -1.036 10.225 -4.735 1.00 96.88 121 ARG A N 1
ATOM 943 C CA . ARG A 1 121 ? -1.400 10.959 -3.509 1.00 96.88 121 ARG A CA 1
ATOM 944 C C . ARG A 1 121 ? -0.246 11.083 -2.511 1.00 96.88 121 ARG A C 1
ATOM 946 O O . ARG A 1 121 ? -0.259 11.980 -1.672 1.00 96.88 121 ARG A O 1
ATOM 953 N N . LEU A 1 122 ? 0.752 10.207 -2.594 1.00 97.25 122 LEU A N 1
ATOM 954 C CA . LEU A 1 122 ? 1.939 10.255 -1.749 1.00 97.25 122 LEU A CA 1
ATOM 955 C C . LEU A 1 122 ? 2.905 11.351 -2.226 1.00 97.25 122 LEU A C 1
ATOM 957 O O . LEU A 1 122 ? 3.147 11.498 -3.426 1.00 97.25 122 LEU A O 1
ATOM 961 N N . ALA A 1 123 ? 3.498 12.095 -1.288 1.00 96.00 123 ALA A N 1
ATOM 962 C CA . ALA A 1 123 ? 4.511 13.098 -1.610 1.00 96.00 123 ALA A CA 1
ATOM 963 C C . ALA A 1 123 ? 5.736 12.455 -2.305 1.00 96.00 123 ALA A C 1
ATOM 965 O O . ALA A 1 123 ? 6.159 11.368 -1.891 1.00 96.00 123 ALA A O 1
ATOM 966 N N . PRO A 1 124 ? 6.336 13.093 -3.333 1.00 95.25 124 PRO A N 1
ATOM 967 C CA . PRO A 1 124 ? 7.409 12.481 -4.125 1.00 95.25 124 PRO A CA 1
ATOM 968 C C . PRO A 1 124 ? 8.612 11.983 -3.307 1.00 95.25 124 PRO A C 1
ATOM 970 O O . PRO A 1 124 ? 9.152 10.913 -3.580 1.00 95.25 124 PRO A O 1
ATOM 973 N N . ASP A 1 125 ? 9.004 12.704 -2.253 1.00 95.06 125 ASP A N 1
ATOM 974 C CA . ASP A 1 125 ? 10.125 12.344 -1.373 1.00 95.06 125 ASP A CA 1
ATOM 975 C C . ASP A 1 125 ? 9.874 11.068 -0.548 1.00 95.06 125 ASP A C 1
ATOM 977 O O . ASP A 1 125 ? 10.816 10.458 -0.041 1.00 95.06 125 ASP A O 1
ATOM 981 N N . LYS A 1 126 ? 8.615 10.627 -0.440 1.00 97.56 126 LYS A N 1
ATOM 982 C CA . LYS A 1 126 ? 8.213 9.425 0.304 1.00 97.56 126 LYS A CA 1
ATOM 983 C C . LYS A 1 126 ? 8.081 8.174 -0.567 1.00 97.56 126 LYS A C 1
ATOM 985 O O . LYS A 1 126 ? 7.964 7.078 -0.023 1.00 97.56 126 LYS A O 1
ATOM 990 N N . ARG A 1 127 ? 8.115 8.295 -1.899 1.00 97.88 127 ARG A N 1
ATOM 991 C CA . ARG A 1 127 ? 7.867 7.170 -2.825 1.00 97.88 127 ARG A CA 1
ATOM 992 C C . ARG A 1 127 ? 9.064 6.237 -3.000 1.00 97.88 127 ARG A C 1
ATOM 994 O O . ARG A 1 127 ? 8.875 5.045 -3.223 1.00 97.88 127 ARG A O 1
ATOM 1001 N N . ALA A 1 128 ? 10.294 6.732 -2.849 1.00 97.62 128 ALA A N 1
ATOM 1002 C CA . ALA A 1 128 ? 11.491 5.911 -3.062 1.00 97.62 128 ALA A CA 1
ATOM 1003 C C . ALA A 1 128 ? 11.546 4.650 -2.165 1.00 97.62 128 ALA A C 1
ATOM 1005 O O . ALA A 1 128 ? 11.742 3.556 -2.703 1.00 97.62 128 ALA A O 1
ATOM 1006 N N . PRO A 1 129 ? 11.297 4.734 -0.840 1.00 98.06 129 PRO A N 1
ATOM 1007 C CA . PRO A 1 129 ? 11.182 3.542 0.002 1.00 98.06 129 PRO A CA 1
ATOM 1008 C C . PRO A 1 129 ? 10.058 2.595 -0.434 1.00 98.06 129 PRO A C 1
ATOM 1010 O O . PRO A 1 129 ? 10.225 1.380 -0.366 1.00 98.06 129 PRO A O 1
ATOM 1013 N N . VAL A 1 130 ? 8.935 3.138 -0.914 1.00 98.38 130 VAL A N 1
ATOM 1014 C CA . VAL A 1 130 ? 7.786 2.354 -1.383 1.00 98.38 130 VAL A CA 1
ATOM 1015 C C . VAL A 1 130 ? 8.175 1.521 -2.607 1.00 98.38 130 VAL A C 1
ATOM 1017 O O . VAL A 1 130 ? 8.039 0.301 -2.571 1.00 98.38 130 VAL A O 1
ATOM 1020 N N . TYR A 1 131 ? 8.778 2.119 -3.640 1.00 98.19 131 TYR A N 1
ATOM 1021 C CA . TYR A 1 131 ? 9.265 1.352 -4.796 1.00 98.19 131 TYR A CA 1
ATOM 1022 C C . TYR A 1 131 ? 10.282 0.274 -4.403 1.00 98.19 131 TYR A C 1
ATOM 1024 O O . TYR A 1 131 ? 10.255 -0.841 -4.926 1.00 98.19 131 TYR A O 1
ATOM 1032 N N . MET A 1 132 ? 11.188 0.589 -3.471 1.00 97.56 132 MET A N 1
ATOM 1033 C CA . MET A 1 132 ? 12.216 -0.348 -3.008 1.00 97.56 132 MET A CA 1
ATOM 1034 C C . MET A 1 132 ? 11.628 -1.586 -2.325 1.00 97.56 132 MET A C 1
ATOM 1036 O O . MET A 1 132 ? 12.189 -2.674 -2.465 1.00 97.56 132 MET A O 1
ATOM 1040 N N . LEU A 1 133 ? 10.501 -1.439 -1.628 1.00 98.25 133 LEU A N 1
ATOM 1041 C CA . LEU A 1 133 ? 9.829 -2.520 -0.905 1.00 98.25 133 LEU A CA 1
ATOM 1042 C C . LEU A 1 133 ? 8.891 -3.357 -1.782 1.00 98.25 133 LEU A C 1
ATOM 1044 O O . LEU A 1 133 ? 8.479 -4.439 -1.365 1.00 98.25 133 LEU A O 1
ATOM 1048 N N . MET A 1 134 ? 8.569 -2.902 -2.996 1.00 98.00 134 MET A N 1
ATOM 1049 C CA . MET A 1 134 ? 7.731 -3.673 -3.913 1.00 98.00 134 MET A CA 1
ATOM 1050 C C . MET A 1 134 ? 8.434 -4.957 -4.380 1.00 98.00 134 MET A C 1
ATOM 1052 O O . MET A 1 134 ? 9.621 -4.913 -4.741 1.00 98.00 134 MET A O 1
ATOM 1056 N N . PRO A 1 135 ? 7.706 -6.087 -4.448 1.00 97.88 135 PRO A N 1
ATOM 1057 C CA . PRO A 1 135 ? 8.155 -7.272 -5.166 1.00 97.88 135 PRO A CA 1
ATOM 1058 C C . PRO A 1 135 ? 8.463 -6.947 -6.639 1.00 97.88 135 PRO A C 1
ATOM 1060 O O . PRO A 1 135 ? 7.745 -6.136 -7.234 1.00 97.88 135 PRO A O 1
ATOM 1063 N N . PRO A 1 136 ? 9.498 -7.558 -7.247 1.00 97.38 136 PRO A N 1
ATOM 1064 C CA . PRO A 1 136 ? 9.897 -7.256 -8.623 1.00 97.38 136 PRO A CA 1
ATOM 1065 C C . PRO A 1 136 ? 8.773 -7.433 -9.651 1.00 97.38 136 PRO A C 1
ATOM 1067 O O . PRO A 1 136 ? 8.607 -6.583 -10.523 1.00 97.38 136 PRO A O 1
ATOM 1070 N N . ASP A 1 137 ? 7.959 -8.483 -9.521 1.00 97.69 137 ASP A N 1
ATOM 1071 C CA . ASP A 1 137 ? 6.852 -8.758 -10.443 1.00 97.69 137 ASP A CA 1
ATOM 1072 C C . ASP A 1 137 ? 5.740 -7.707 -10.353 1.00 97.69 137 ASP A C 1
ATOM 1074 O O . ASP A 1 137 ? 5.179 -7.283 -11.365 1.00 97.69 137 ASP A O 1
ATOM 1078 N N . TYR A 1 138 ? 5.443 -7.248 -9.138 1.00 98.50 138 TYR A N 1
ATOM 1079 C CA . TYR A 1 138 ? 4.472 -6.189 -8.914 1.00 98.50 138 TYR A CA 1
ATOM 1080 C C . TYR A 1 138 ? 4.981 -4.854 -9.455 1.00 98.50 138 TYR A C 1
ATOM 1082 O O . TYR A 1 138 ? 4.257 -4.170 -10.176 1.00 98.50 138 TYR A O 1
ATOM 1090 N N . LEU A 1 139 ? 6.241 -4.519 -9.158 1.00 98.56 139 LEU A N 1
ATOM 1091 C CA . LEU A 1 139 ? 6.894 -3.308 -9.645 1.00 98.56 139 LEU A CA 1
ATOM 1092 C C . LEU A 1 139 ? 6.875 -3.248 -11.178 1.00 98.56 139 LEU A C 1
ATOM 1094 O O . LEU A 1 139 ? 6.540 -2.210 -11.738 1.00 98.56 139 LEU A O 1
ATOM 1098 N N . ALA A 1 140 ? 7.169 -4.355 -11.863 1.00 97.94 140 ALA A N 1
ATOM 1099 C CA . ALA A 1 140 ? 7.148 -4.410 -13.324 1.00 97.94 140 ALA A CA 1
ATOM 1100 C C . ALA A 1 140 ? 5.753 -4.107 -13.895 1.00 97.94 140 ALA A C 1
ATOM 1102 O O . ALA A 1 140 ? 5.600 -3.247 -14.763 1.00 97.94 140 ALA A O 1
ATOM 1103 N N . ARG A 1 141 ? 4.715 -4.761 -13.352 1.00 97.94 141 ARG A N 1
ATOM 1104 C CA . ARG A 1 141 ? 3.314 -4.538 -13.754 1.00 97.94 141 ARG A CA 1
ATOM 1105 C C . ARG A 1 141 ? 2.796 -3.141 -13.408 1.00 97.94 141 ARG A C 1
ATOM 1107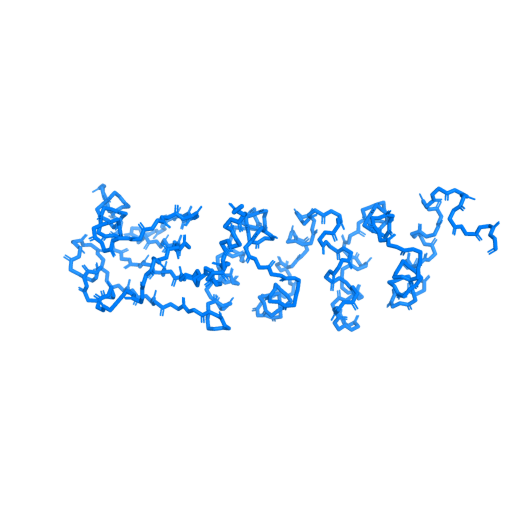 O O . ARG A 1 141 ? 1.863 -2.671 -14.059 1.00 97.94 141 ARG A O 1
ATOM 1114 N N . LEU A 1 142 ? 3.348 -2.515 -12.371 1.00 98.38 142 LEU A N 1
ATOM 1115 C CA . LEU A 1 142 ? 3.054 -1.136 -11.995 1.00 98.38 142 LEU A CA 1
ATOM 1116 C C . LEU A 1 142 ? 3.686 -0.162 -12.988 1.00 98.38 142 LEU A C 1
ATOM 1118 O O . LEU A 1 142 ? 2.982 0.685 -13.526 1.00 98.38 142 LEU A O 1
ATOM 1122 N N . LEU A 1 143 ? 4.975 -0.323 -13.294 1.00 98.06 143 LEU A N 1
ATOM 1123 C CA . LEU A 1 143 ? 5.701 0.561 -14.211 1.00 98.06 143 LEU A CA 1
ATOM 1124 C C . LEU A 1 143 ? 5.180 0.503 -15.653 1.00 98.06 143 LEU A C 1
ATOM 1126 O O . LEU A 1 143 ? 5.189 1.521 -16.332 1.00 98.06 143 LEU A O 1
ATOM 1130 N N . LEU A 1 144 ? 4.652 -0.638 -16.105 1.00 96.75 144 LEU A N 1
ATOM 1131 C CA . LEU A 1 144 ? 3.969 -0.741 -17.404 1.00 96.75 144 LEU A CA 1
ATOM 1132 C C . LEU A 1 144 ? 2.750 0.178 -17.538 1.00 96.75 144 LEU A C 1
ATOM 1134 O O . LEU A 1 144 ? 2.378 0.563 -18.642 1.00 96.75 144 LEU A O 1
ATOM 1138 N N . ARG A 1 145 ? 2.104 0.495 -16.416 1.00 96.19 145 ARG A N 1
ATOM 1139 C CA . ARG A 1 145 ? 0.902 1.334 -16.362 1.00 96.19 145 ARG A CA 1
ATOM 1140 C C . ARG A 1 145 ? 1.194 2.734 -15.835 1.00 96.19 145 ARG A C 1
ATOM 1142 O O . ARG A 1 145 ? 0.314 3.590 -15.865 1.00 96.19 145 ARG A O 1
ATOM 1149 N N . ALA A 1 146 ? 2.395 2.949 -15.310 1.00 97.25 146 ALA A N 1
ATOM 1150 C CA . ALA A 1 146 ? 2.763 4.190 -14.668 1.00 97.25 146 ALA A CA 1
ATOM 1151 C C . ALA A 1 146 ? 2.864 5.316 -15.708 1.00 97.25 146 ALA A C 1
ATOM 1153 O O . ALA A 1 146 ? 3.393 5.104 -16.803 1.00 97.25 146 ALA A O 1
ATOM 1154 N N . PRO A 1 147 ? 2.420 6.535 -15.368 1.00 96.00 147 PRO A N 1
ATOM 1155 C CA . PRO A 1 147 ? 2.689 7.694 -16.200 1.00 96.00 147 PRO A CA 1
ATOM 1156 C C . PRO A 1 147 ? 4.212 7.915 -16.339 1.00 96.00 147 PRO A C 1
ATOM 1158 O O . PRO A 1 147 ? 4.981 7.505 -15.452 1.00 96.00 147 PRO A O 1
ATOM 1161 N N . PRO A 1 148 ? 4.675 8.551 -17.433 1.00 95.75 148 PRO A N 1
ATOM 1162 C CA . PRO A 1 148 ? 6.101 8.728 -17.715 1.00 95.75 148 PRO A CA 1
ATOM 1163 C C . PRO A 1 148 ? 6.885 9.353 -16.557 1.00 95.75 148 PRO A C 1
ATOM 1165 O O . PRO A 1 148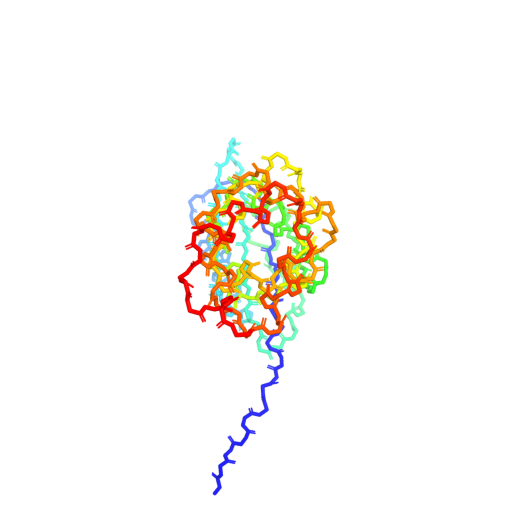 ? 8.012 8.946 -16.284 1.00 95.75 148 PRO A O 1
ATOM 1168 N N . GLU A 1 149 ? 6.270 10.283 -15.828 1.00 96.25 149 GLU A N 1
ATOM 1169 C CA . GLU A 1 149 ? 6.884 10.996 -14.710 1.00 96.25 149 GLU A CA 1
ATOM 1170 C C . GLU A 1 149 ? 7.211 10.054 -13.543 1.00 96.25 149 GLU A C 1
ATOM 1172 O O . GLU A 1 149 ? 8.296 10.139 -12.966 1.00 96.25 149 GLU A O 1
ATOM 1177 N N . LEU A 1 150 ? 6.307 9.119 -13.219 1.00 97.31 150 LEU A N 1
ATOM 1178 C CA . LEU A 1 150 ? 6.541 8.116 -12.173 1.00 97.31 150 LEU A CA 1
ATOM 1179 C C . LEU A 1 150 ? 7.541 7.051 -12.627 1.00 97.31 150 LEU A C 1
ATOM 1181 O O . LEU A 1 150 ? 8.359 6.596 -11.828 1.00 97.31 150 LEU A O 1
ATOM 1185 N N . THR A 1 151 ? 7.528 6.689 -13.912 1.00 97.81 151 THR A N 1
ATOM 1186 C CA . THR A 1 151 ? 8.530 5.775 -14.478 1.00 97.81 151 THR A CA 1
ATOM 1187 C C . THR A 1 151 ? 9.928 6.383 -14.408 1.00 97.81 151 THR A C 1
ATOM 1189 O O . THR A 1 151 ? 10.875 5.716 -13.984 1.00 97.81 151 THR A O 1
ATOM 1192 N N . GLU A 1 152 ? 10.073 7.660 -14.771 1.00 97.56 152 GLU A N 1
ATOM 1193 C CA . GLU A 1 152 ? 11.338 8.384 -14.659 1.00 97.56 152 GLU A CA 1
ATOM 1194 C C . GLU A 1 152 ? 11.794 8.499 -13.199 1.00 97.56 152 GLU A C 1
ATOM 1196 O O . GLU A 1 152 ? 12.961 8.241 -12.897 1.00 97.56 152 GLU A O 1
ATOM 1201 N N . GLU A 1 153 ? 10.882 8.849 -12.288 1.00 97.75 153 GLU A N 1
ATOM 1202 C CA . GLU A 1 153 ? 11.152 8.924 -10.851 1.00 97.75 153 GLU A CA 1
ATOM 1203 C C . GLU A 1 153 ? 11.672 7.584 -10.311 1.00 97.75 153 GLU A C 1
ATOM 1205 O O . GLU A 1 153 ? 12.752 7.543 -9.716 1.00 97.75 153 GLU A O 1
ATOM 1210 N N . ALA A 1 154 ? 10.964 6.483 -10.582 1.00 98.00 154 ALA A N 1
ATOM 1211 C CA . ALA A 1 154 ? 11.367 5.141 -10.177 1.00 98.00 154 ALA A CA 1
ATOM 1212 C C . ALA A 1 154 ? 12.739 4.763 -10.758 1.00 98.00 154 ALA A C 1
ATOM 1214 O O . ALA A 1 154 ? 13.605 4.280 -10.030 1.00 98.00 154 ALA A O 1
ATOM 1215 N N . CYS A 1 155 ? 12.985 5.051 -12.040 1.00 97.94 155 CYS A N 1
ATOM 1216 C CA . CYS A 1 155 ? 14.274 4.801 -12.690 1.00 97.94 155 CYS A CA 1
ATOM 1217 C C . CYS A 1 155 ? 15.438 5.593 -12.080 1.00 97.94 155 CYS A C 1
ATOM 1219 O O . CYS A 1 155 ? 16.585 5.154 -12.154 1.00 97.94 155 CYS A O 1
ATOM 1221 N N . ARG A 1 156 ? 15.158 6.762 -11.497 1.00 97.00 156 ARG A N 1
ATOM 1222 C CA . ARG A 1 156 ? 16.162 7.612 -10.851 1.00 97.00 156 ARG A CA 1
ATOM 1223 C C . ARG A 1 156 ? 16.550 7.100 -9.467 1.00 97.00 156 ARG A C 1
ATOM 1225 O O . ARG A 1 156 ? 17.703 7.254 -9.070 1.00 97.00 156 ARG A O 1
ATOM 1232 N N . VAL A 1 157 ? 15.593 6.544 -8.723 1.00 97.06 157 VAL A N 1
ATOM 1233 C CA . VAL A 1 157 ? 15.789 6.160 -7.313 1.00 97.06 157 VAL A CA 1
ATOM 1234 C C . VAL A 1 157 ? 16.091 4.676 -7.120 1.00 97.06 157 VAL A C 1
ATOM 1236 O O . VAL A 1 157 ? 16.693 4.308 -6.113 1.00 97.06 157 VAL A O 1
ATOM 1239 N N . LEU A 1 158 ? 15.687 3.819 -8.059 1.00 98.00 158 LEU A N 1
ATOM 1240 C CA . LEU A 1 158 ? 15.896 2.380 -7.962 1.00 98.00 158 LEU A CA 1
ATOM 1241 C C . LEU A 1 158 ? 17.240 1.944 -8.565 1.00 98.00 158 LEU A C 1
ATOM 1243 O O . LEU A 1 158 ? 17.629 2.421 -9.633 1.00 98.00 158 LEU A O 1
ATOM 1247 N N . PRO A 1 159 ? 17.924 0.961 -7.951 1.00 97.00 159 PRO A N 1
ATOM 1248 C CA . PRO A 1 159 ? 19.062 0.299 -8.575 1.00 97.00 159 PRO A CA 1
ATOM 1249 C C . PRO A 1 159 ? 18.673 -0.390 -9.888 1.00 97.00 159 PRO A C 1
ATOM 1251 O O . PRO A 1 159 ? 17.622 -1.033 -9.988 1.00 97.00 159 PRO A O 1
ATOM 1254 N N . SER A 1 160 ? 19.569 -0.331 -10.876 1.00 96.38 160 SER A N 1
ATOM 1255 C CA . SER A 1 160 ? 19.389 -0.977 -12.185 1.00 96.38 160 SER A CA 1
ATOM 1256 C C . SER A 1 160 ? 19.134 -2.484 -12.093 1.00 96.38 160 SER A C 1
ATOM 1258 O O . SER A 1 160 ? 18.438 -3.052 -12.926 1.00 96.38 160 SER A O 1
ATOM 1260 N N . GLU A 1 161 ? 19.667 -3.125 -11.057 1.00 96.19 161 GLU A N 1
ATOM 1261 C CA . GLU A 1 161 ? 19.539 -4.542 -10.755 1.00 96.19 161 GLU A CA 1
ATOM 1262 C C . GLU A 1 161 ? 18.100 -4.902 -10.396 1.00 96.19 161 GLU A C 1
ATOM 1264 O O . GLU A 1 161 ? 17.565 -5.863 -10.939 1.00 96.19 161 GLU A O 1
ATOM 1269 N N . LYS A 1 162 ? 17.446 -4.096 -9.549 1.00 97.12 162 LYS A N 1
ATOM 1270 C CA . LYS A 1 162 ? 16.044 -4.310 -9.170 1.00 97.12 162 LYS A CA 1
ATOM 1271 C C . LYS A 1 162 ? 15.113 -4.078 -10.360 1.00 97.12 162 LYS A C 1
ATOM 1273 O O . LYS A 1 162 ? 14.156 -4.820 -10.550 1.00 97.12 162 LYS A O 1
ATOM 1278 N N . LEU A 1 163 ? 15.407 -3.071 -11.184 1.00 97.75 163 LEU A N 1
ATOM 1279 C CA . LEU A 1 163 ? 14.664 -2.807 -12.420 1.00 97.75 163 LEU A CA 1
ATOM 1280 C C . LEU A 1 163 ? 14.834 -3.943 -13.444 1.00 97.75 163 LEU A C 1
ATOM 1282 O O . LEU A 1 163 ? 13.866 -4.333 -14.090 1.00 97.75 163 LEU A O 1
ATOM 1286 N N . ALA A 1 164 ? 16.041 -4.502 -13.573 1.00 96.62 164 ALA A N 1
ATOM 1287 C CA . ALA A 1 164 ? 16.303 -5.660 -14.426 1.00 96.62 164 ALA A CA 1
ATOM 1288 C C . ALA A 1 164 ? 15.617 -6.930 -13.907 1.00 96.62 164 ALA A C 1
ATOM 1290 O O . ALA A 1 164 ? 15.048 -7.687 -14.693 1.00 96.62 164 ALA A O 1
ATOM 1291 N N . GLU A 1 165 ? 15.623 -7.150 -12.593 1.00 96.94 165 GLU A N 1
ATOM 1292 C CA . GLU A 1 165 ? 14.876 -8.237 -11.961 1.00 96.94 165 GLU A CA 1
ATOM 1293 C C . GLU A 1 165 ? 13.378 -8.099 -12.253 1.00 96.94 165 GLU A C 1
ATOM 1295 O O . GLU A 1 165 ? 12.771 -9.046 -12.742 1.00 96.94 165 GLU A O 1
ATOM 1300 N N . ALA A 1 166 ? 12.812 -6.902 -12.063 1.00 97.25 166 ALA A N 1
ATOM 1301 C CA . ALA A 1 166 ? 11.419 -6.603 -12.375 1.00 97.25 166 ALA A CA 1
ATOM 1302 C C . ALA A 1 166 ? 11.099 -6.885 -13.852 1.00 97.25 166 ALA A C 1
ATOM 1304 O O . ALA A 1 166 ? 10.196 -7.666 -14.147 1.00 97.25 166 ALA A O 1
ATOM 1305 N N . ALA A 1 167 ? 11.883 -6.345 -14.789 1.00 96.50 167 ALA A N 1
ATOM 1306 C CA . ALA A 1 167 ? 11.695 -6.596 -16.218 1.00 96.50 167 ALA A CA 1
ATOM 1307 C C . ALA A 1 167 ? 11.782 -8.091 -16.582 1.00 96.50 167 ALA A C 1
ATOM 1309 O O . ALA A 1 167 ? 11.046 -8.554 -17.446 1.00 96.50 167 ALA A O 1
ATOM 1310 N N . SER A 1 168 ? 12.624 -8.866 -15.889 1.00 95.38 168 SER A N 1
ATOM 1311 C CA . SER A 1 168 ? 12.773 -10.313 -16.120 1.00 95.38 168 SER A CA 1
ATOM 1312 C C . SER A 1 168 ? 11.559 -11.139 -15.683 1.00 95.38 168 SER A C 1
ATOM 1314 O O . SER A 1 168 ? 11.465 -12.311 -16.040 1.00 95.38 168 SER A O 1
ATOM 1316 N N . THR A 1 169 ? 10.644 -10.562 -14.900 1.00 96.19 169 THR A N 1
ATOM 1317 C CA . THR A 1 169 ? 9.397 -11.233 -14.494 1.00 96.19 169 THR A CA 1
ATOM 1318 C C . THR A 1 169 ? 8.292 -11.148 -15.548 1.00 96.19 169 THR A C 1
ATOM 1320 O O . THR A 1 169 ? 7.282 -11.843 -15.427 1.00 96.19 169 THR A O 1
ATOM 1323 N N . LEU A 1 170 ? 8.459 -10.292 -16.560 1.00 95.19 170 LEU A N 1
ATOM 1324 C CA . LEU A 1 170 ? 7.453 -10.034 -17.583 1.00 95.19 170 LEU A CA 1
ATOM 1325 C C . LEU A 1 170 ? 7.585 -10.990 -18.780 1.00 95.19 170 LEU A C 1
ATOM 1327 O O . LEU A 1 170 ? 8.682 -11.474 -19.077 1.00 95.19 170 LEU A O 1
ATOM 1331 N N . PRO A 1 171 ? 6.484 -11.233 -19.517 1.00 93.69 171 PRO A N 1
ATOM 1332 C CA . PRO A 1 171 ? 6.551 -11.762 -20.876 1.00 93.69 171 PRO A CA 1
ATOM 1333 C C . PRO A 1 171 ? 7.474 -10.911 -21.773 1.00 93.69 171 PRO A C 1
ATOM 1335 O O . PRO A 1 171 ? 7.601 -9.713 -21.529 1.00 93.69 171 PRO A O 1
ATOM 1338 N N . PRO A 1 172 ? 8.094 -11.481 -22.826 1.00 90.56 172 PRO A N 1
ATOM 1339 C CA . PRO A 1 172 ? 9.035 -10.746 -23.676 1.00 90.56 172 PRO A CA 1
ATOM 1340 C C . PRO A 1 172 ? 8.484 -9.442 -24.267 1.00 90.56 172 PRO A C 1
ATOM 1342 O O . PRO A 1 172 ? 9.185 -8.435 -24.238 1.00 90.56 172 PRO A O 1
ATOM 1345 N N . ASP A 1 173 ? 7.241 -9.449 -24.754 1.00 93.81 173 ASP A N 1
ATOM 1346 C CA . ASP A 1 173 ? 6.610 -8.270 -25.363 1.00 93.81 173 ASP A CA 1
ATOM 1347 C C . ASP A 1 173 ? 6.424 -7.151 -24.323 1.00 93.81 173 ASP A C 1
ATOM 1349 O O . ASP A 1 173 ? 6.918 -6.039 -24.501 1.00 93.81 173 ASP A O 1
ATOM 1353 N N . ASP A 1 174 ? 5.852 -7.486 -23.165 1.00 96.69 174 ASP A N 1
ATOM 1354 C CA . ASP A 1 174 ? 5.700 -6.568 -22.032 1.00 96.69 174 ASP A CA 1
ATOM 1355 C C . ASP A 1 174 ? 7.059 -6.061 -21.510 1.00 96.69 174 ASP A C 1
ATOM 1357 O O . ASP A 1 174 ? 7.208 -4.902 -21.124 1.00 96.69 174 ASP A O 1
ATOM 1361 N N . ALA A 1 175 ? 8.088 -6.911 -21.487 1.00 95.44 175 ALA A N 1
ATOM 1362 C CA . ALA A 1 175 ? 9.429 -6.502 -21.081 1.00 95.44 175 ALA A CA 1
ATOM 1363 C C . ALA A 1 175 ? 10.009 -5.459 -22.049 1.00 95.44 175 ALA A C 1
ATOM 1365 O O . ALA A 1 175 ? 10.663 -4.511 -21.607 1.00 95.44 175 ALA A O 1
ATOM 1366 N N . VAL A 1 176 ? 9.762 -5.602 -23.356 1.00 95.19 176 VAL A N 1
ATOM 1367 C CA . VAL A 1 176 ? 10.147 -4.602 -24.360 1.00 95.19 176 VAL A CA 1
ATOM 1368 C C . VAL A 1 176 ? 9.410 -3.288 -24.117 1.00 95.19 176 VAL A C 1
ATOM 1370 O O . VAL A 1 176 ? 10.069 -2.246 -24.091 1.00 95.19 176 VAL A O 1
ATOM 1373 N N . ASP A 1 177 ? 8.101 -3.325 -23.876 1.00 96.62 177 ASP A N 1
ATOM 1374 C CA . ASP A 1 177 ? 7.294 -2.127 -23.610 1.00 96.62 177 ASP A CA 1
ATOM 1375 C C . ASP A 1 177 ? 7.779 -1.382 -22.360 1.00 96.62 177 ASP A C 1
ATOM 1377 O O . ASP A 1 177 ? 8.021 -0.170 -22.400 1.00 96.62 177 ASP A O 1
ATOM 1381 N N . LEU A 1 178 ? 8.031 -2.113 -21.269 1.00 96.62 178 LEU A N 1
ATOM 1382 C CA . LEU A 1 178 ? 8.602 -1.549 -20.047 1.00 96.62 178 LEU A CA 1
ATOM 1383 C C . LEU A 1 178 ? 9.971 -0.912 -20.312 1.00 96.62 178 LEU A C 1
ATOM 1385 O O . LEU A 1 178 ? 10.254 0.188 -19.849 1.00 96.62 178 LEU A O 1
ATOM 1389 N N . LEU A 1 179 ? 10.850 -1.577 -21.061 1.00 96.38 179 LEU A N 1
ATOM 1390 C CA . LEU A 1 179 ? 12.157 -1.006 -21.377 1.00 96.38 179 LEU A CA 1
ATOM 1391 C C . LEU A 1 179 ? 12.031 0.246 -22.241 1.00 96.38 179 LEU A C 1
ATOM 1393 O O . LEU A 1 179 ? 12.801 1.186 -22.055 1.00 96.38 179 LEU A O 1
ATOM 1397 N N . GLN A 1 180 ? 11.095 0.280 -23.187 1.00 95.62 180 GLN A N 1
ATOM 1398 C CA . GLN A 1 180 ? 10.875 1.434 -24.054 1.00 95.62 180 GLN A CA 1
ATOM 1399 C C . GLN A 1 180 ? 10.332 2.648 -23.296 1.00 95.62 180 GLN A C 1
ATOM 1401 O O . GLN A 1 180 ? 10.703 3.766 -23.661 1.00 95.62 180 GLN A O 1
ATOM 1406 N N . SER A 1 181 ? 9.544 2.442 -22.236 1.00 95.88 181 SER A N 1
ATOM 1407 C CA . SER A 1 181 ? 9.049 3.527 -21.379 1.00 95.88 181 SER A CA 1
ATOM 1408 C C . SER A 1 181 ? 10.131 4.128 -20.471 1.00 95.88 181 SER A C 1
ATOM 1410 O O . SER A 1 181 ? 10.007 5.273 -20.033 1.00 95.88 181 SER A O 1
ATOM 1412 N N . MET A 1 182 ? 11.229 3.405 -20.218 1.00 97.19 182 MET 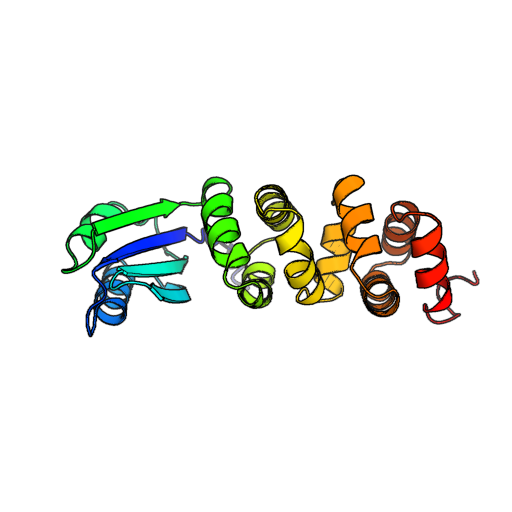A N 1
ATOM 1413 C CA . MET A 1 182 ? 12.330 3.899 -19.391 1.00 97.19 182 MET A CA 1
ATOM 1414 C C . MET A 1 182 ? 13.150 5.005 -20.081 1.00 97.19 182 MET A C 1
ATOM 1416 O O . MET A 1 182 ? 13.458 4.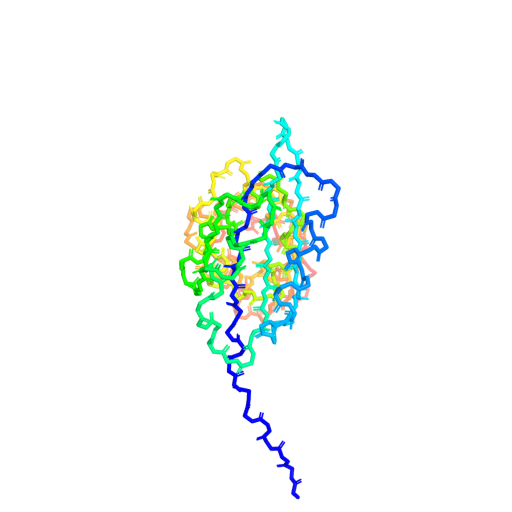921 -21.278 1.00 97.19 182 MET A O 1
ATOM 1420 N N . PRO A 1 183 ? 13.662 5.986 -19.309 1.00 96.62 183 PRO A N 1
ATOM 1421 C CA . PRO A 1 183 ? 14.648 6.939 -19.800 1.00 96.62 183 PRO A CA 1
ATOM 1422 C C . PRO A 1 183 ? 15.878 6.244 -20.416 1.00 96.62 183 PRO A C 1
ATOM 1424 O O . PRO A 1 183 ? 16.333 5.219 -19.896 1.00 96.62 183 PRO A O 1
ATOM 1427 N N . PRO A 1 184 ? 16.517 6.816 -21.460 1.00 95.12 184 PRO A N 1
ATOM 1428 C CA . PRO A 1 184 ? 17.604 6.148 -22.183 1.00 95.12 184 PRO A CA 1
ATOM 1429 C C . PRO A 1 184 ? 18.779 5.686 -21.312 1.00 95.12 184 PRO A C 1
ATOM 1431 O O . PRO A 1 184 ? 19.411 4.674 -21.613 1.00 95.12 184 PRO A O 1
ATOM 1434 N N . HIS A 1 185 ? 19.099 6.427 -20.248 1.00 93.69 185 HIS A N 1
ATOM 1435 C CA . HIS A 1 185 ? 20.176 6.064 -19.328 1.00 93.69 185 HIS A CA 1
ATOM 1436 C C . HIS A 1 185 ? 19.816 4.830 -18.488 1.00 93.69 185 HIS A C 1
ATOM 1438 O O . HIS A 1 185 ? 20.621 3.902 -18.412 1.00 93.69 185 HIS A O 1
ATOM 1444 N N . ALA A 1 186 ? 18.600 4.789 -17.939 1.00 96.50 186 ALA A N 1
ATOM 1445 C CA . ALA A 1 186 ? 18.094 3.675 -17.148 1.00 96.50 186 ALA A CA 1
ATOM 1446 C C . ALA A 1 186 ? 17.921 2.424 -18.012 1.00 96.50 186 ALA A C 1
ATOM 1448 O O . ALA A 1 186 ? 18.449 1.369 -17.668 1.00 96.50 186 ALA A O 1
ATOM 1449 N N . ARG A 1 187 ? 17.319 2.564 -19.202 1.00 97.00 187 ARG A N 1
ATOM 1450 C CA . ARG A 1 187 ? 17.171 1.471 -20.174 1.00 97.00 187 ARG A CA 1
ATOM 1451 C C . ARG A 1 187 ? 18.502 0.787 -20.487 1.00 97.00 187 ARG A C 1
ATOM 1453 O O . ARG A 1 187 ? 18.585 -0.435 -20.469 1.00 97.00 187 ARG A O 1
ATOM 1460 N N . ARG A 1 188 ? 19.564 1.560 -20.754 1.00 94.75 188 ARG A N 1
ATOM 1461 C CA . ARG A 1 188 ? 20.907 1.005 -21.020 1.00 94.75 188 ARG A CA 1
ATOM 1462 C C . ARG A 1 188 ? 21.467 0.245 -19.818 1.00 94.75 188 ARG A C 1
ATOM 1464 O O . ARG A 1 188 ? 22.007 -0.845 -19.993 1.00 94.75 188 ARG A O 1
ATOM 1471 N N . ALA A 1 189 ? 21.344 0.817 -18.621 1.00 94.56 189 ALA A N 1
ATOM 1472 C CA . ALA A 1 189 ? 21.808 0.181 -17.392 1.00 94.56 189 ALA A CA 1
ATOM 1473 C C . ALA A 1 189 ? 21.083 -1.147 -17.151 1.00 94.56 189 ALA A C 1
ATOM 1475 O O . ALA A 1 189 ? 21.732 -2.166 -16.943 1.00 94.56 189 ALA A O 1
ATOM 1476 N N . VAL A 1 190 ? 19.758 -1.153 -17.280 1.00 95.44 190 VAL A N 1
ATOM 1477 C CA . VAL A 1 190 ? 18.917 -2.341 -17.132 1.00 95.44 190 VAL A CA 1
ATOM 1478 C C . VAL A 1 190 ? 19.274 -3.414 -18.169 1.00 95.44 190 VAL A C 1
ATOM 1480 O O . VAL A 1 190 ? 19.556 -4.549 -17.792 1.00 95.44 190 VAL A O 1
ATOM 1483 N N . LEU A 1 191 ? 19.390 -3.056 -19.455 1.00 92.88 191 LEU A N 1
ATOM 1484 C CA . LEU A 1 191 ? 19.792 -3.987 -20.521 1.00 92.88 191 LEU A CA 1
ATOM 1485 C C . LEU A 1 191 ? 21.143 -4.662 -20.245 1.00 92.88 191 LEU A C 1
ATOM 1487 O O . LEU A 1 191 ? 21.300 -5.851 -20.507 1.00 92.88 191 LEU A O 1
ATOM 1491 N N . SER A 1 192 ? 22.110 -3.933 -19.677 1.00 91.75 192 SER A N 1
ATOM 1492 C CA . SER A 1 192 ? 23.426 -4.492 -19.326 1.00 91.75 192 SER A CA 1
ATOM 1493 C C . SER A 1 192 ? 23.386 -5.561 -18.225 1.00 91.75 192 SER A C 1
ATOM 1495 O O . SER A 1 192 ? 24.352 -6.306 -18.064 1.00 91.75 192 SER A O 1
ATOM 1497 N N . ARG A 1 193 ? 22.290 -5.630 -17.458 1.00 90.56 193 ARG A N 1
ATOM 1498 C CA . ARG A 1 193 ? 22.114 -6.550 -16.324 1.00 90.56 193 ARG A CA 1
ATOM 1499 C C . ARG A 1 193 ? 21.212 -7.732 -16.634 1.00 90.56 193 ARG A C 1
ATOM 1501 O O . ARG A 1 193 ? 21.170 -8.678 -15.853 1.00 90.56 193 ARG A O 1
ATOM 1508 N N . LEU A 1 194 ? 20.506 -7.697 -17.757 1.00 84.19 194 LEU A N 1
ATOM 1509 C CA . LEU A 1 194 ? 19.609 -8.772 -18.134 1.00 84.19 194 LEU A CA 1
ATOM 1510 C C . LEU A 1 194 ? 20.397 -9.957 -18.713 1.00 84.19 194 LEU A C 1
ATOM 1512 O O . LEU A 1 194 ? 21.353 -9.756 -19.468 1.00 84.19 194 LEU A O 1
ATOM 1516 N N . PRO A 1 195 ? 20.016 -11.207 -18.395 1.00 71.19 195 PRO A N 1
ATOM 1517 C CA . PRO A 1 195 ? 20.726 -12.378 -18.887 1.00 71.19 195 PRO A CA 1
ATOM 1518 C C . PRO A 1 195 ? 20.720 -12.392 -20.421 1.00 71.19 195 PRO A C 1
ATOM 1520 O O . PRO A 1 195 ? 19.693 -12.160 -21.062 1.00 71.19 195 PRO A O 1
ATOM 1523 N N . GLY A 1 196 ? 21.883 -12.670 -21.021 1.00 60.28 196 GLY A N 1
ATOM 1524 C CA . GLY A 1 196 ? 22.166 -12.494 -22.455 1.00 60.28 196 GLY A CA 1
ATOM 1525 C C . GLY A 1 196 ? 21.340 -13.335 -23.444 1.00 60.28 196 GLY A C 1
ATOM 1526 O O . GLY A 1 196 ? 21.659 -13.331 -24.631 1.00 60.28 196 GLY A O 1
ATOM 1527 N N . GLY A 1 197 ? 20.306 -14.042 -22.979 1.00 54.50 197 GLY A N 1
ATOM 1528 C CA . GLY A 1 197 ? 19.379 -14.839 -23.785 1.00 54.50 197 GLY A CA 1
ATOM 1529 C C . GLY A 1 197 ? 18.060 -14.146 -24.152 1.00 54.50 197 GLY A C 1
ATOM 1530 O O . GLY A 1 197 ? 17.418 -14.596 -25.093 1.00 54.50 197 GLY A O 1
ATOM 1531 N N . LEU A 1 198 ? 17.667 -13.059 -23.472 1.00 53.88 198 LEU A N 1
ATOM 1532 C CA . LEU A 1 198 ? 16.388 -12.366 -23.728 1.00 53.88 198 LEU A CA 1
ATOM 1533 C C . LEU A 1 198 ? 16.435 -11.371 -24.911 1.00 53.88 198 LEU A C 1
ATOM 1535 O O . LEU A 1 198 ? 15.390 -11.011 -25.434 1.00 53.88 198 LEU A O 1
ATOM 1539 N N . TRP A 1 199 ? 17.629 -10.967 -25.373 1.00 54.97 199 TRP A N 1
ATOM 1540 C CA . TRP A 1 199 ? 17.825 -9.868 -26.352 1.00 54.97 199 TRP A CA 1
ATOM 1541 C C . TRP A 1 199 ? 18.466 -10.296 -27.679 1.00 54.97 199 TRP A C 1
ATOM 1543 O O . TRP A 1 199 ? 18.690 -9.460 -28.550 1.00 54.97 199 TRP A O 1
ATOM 1553 N N . ARG A 1 200 ? 18.872 -11.568 -27.807 1.00 41.88 200 ARG A N 1
ATOM 1554 C CA . ARG A 1 200 ? 19.648 -12.089 -28.953 1.00 41.88 200 ARG A CA 1
ATOM 1555 C C . ARG A 1 200 ? 18.818 -12.983 -29.883 1.00 41.88 200 ARG A C 1
ATOM 1557 O O . ARG A 1 200 ? 19.303 -14.040 -30.293 1.00 41.88 200 ARG A O 1
ATOM 1564 N N . ARG A 1 201 ? 17.587 -12.596 -30.207 1.00 36.00 201 ARG A N 1
ATOM 1565 C CA . ARG A 1 201 ? 16.845 -13.186 -31.329 1.00 36.00 201 ARG A CA 1
ATOM 1566 C C . ARG A 1 201 ? 16.186 -12.105 -32.156 1.00 36.00 201 ARG A C 1
ATOM 1568 O O . ARG A 1 201 ? 15.611 -11.192 -31.532 1.00 36.00 201 ARG A O 1
#

Sequence (201 aa):
MSAQRSRVLSVYIALLVRGRDRPGLLRDVAQRIAGLGGNIVFALSYAEEGRASSLFIVDFPSEPWGAEEVLLRVDGVEEVDVERGEKAYSLYAEFLARYPAMTTELVRLLDPADFLEVLIRLAPDKRAPVYMLMPPDYLARLLLRAPPELTEEACRVLPSEKLAEAASTLPPDDAVDLLQSMPPHARRAVLSRLPGGLWRR